Protein AF-A0A8H2WJD8-F1 (afdb_monomer_lite)

Sequence (199 aa):
MGFQRAKRQFFLLTVVLFVPGGCTSVAQPCDLNINQLLKHLIKSRCVAHLAAEATKQLNCRVKPTDVAVDTRPAALQNTSTNWVWHAWQWFSKNPKSIHKAWSLAKFGDWDFSYKCIASNKAYSIVQEEFNENPEFALSLCQQVPDDSAVEDNANNIDYDDDASLELTIIHDLVHKSQSNLPDNITHKDGSFISIFDDA

Organism: NCBI:txid456999

Foldseek 3Di:
DDDPDPPPPPPVPPPPPPQPVVCPPPADLCLAQVVVLLVVQLVVQVVVVLVVQQVVCVVVVNPNVRRDDPPPPVVCVVSSVVSNVRSVVLCVLCVVSVQVSQQPRDDVVATRHPCRCVDPVVVVVVVVCCVVCVVVVVVVVPPPDPPPDDDDDPPDDDDDSPPDDPVVVSVVSVVVSVVPDPPPQDDPPGDGDPPPPDD

Radius of gyration: 24.52 Å; chains: 1; bounding box: 47×51×81 Å

pLDDT: mean 72.55, std 22.12, range [34.41, 98.06]

Structure (mmCIF, N/CA/C/O backbone):
data_AF-A0A8H2WJD8-F1
#
_entry.id   AF-A0A8H2WJD8-F1
#
loop_
_atom_site.group_PDB
_atom_site.id
_atom_site.type_symbol
_atom_site.label_atom_id
_atom_site.label_alt_id
_atom_site.label_comp_id
_atom_site.label_asym_id
_atom_site.label_entity_id
_atom_site.label_seq_id
_atom_site.pdbx_PDB_ins_code
_atom_site.Cartn_x
_atom_site.Cartn_y
_atom_site.Cartn_z
_atom_site.occupancy
_atom_site.B_iso_or_equiv
_atom_site.auth_seq_id
_atom_site.auth_comp_id
_atom_site.auth_asym_id
_atom_site.auth_atom_id
_atom_site.pdbx_PDB_model_num
ATOM 1 N N . MET A 1 1 ? 16.653 28.892 -48.469 1.00 36.69 1 MET A N 1
ATOM 2 C CA . MET A 1 1 ? 16.534 27.445 -48.184 1.00 36.69 1 MET A CA 1
ATOM 3 C C . MET A 1 1 ? 16.410 27.271 -46.679 1.00 36.69 1 MET A C 1
ATOM 5 O O . MET A 1 1 ? 17.407 27.373 -45.982 1.00 36.69 1 MET A O 1
ATOM 9 N N . GLY A 1 2 ? 15.183 27.140 -46.169 1.00 34.41 2 GLY A N 1
ATOM 10 C CA . GLY A 1 2 ? 14.910 26.950 -44.743 1.00 34.41 2 GLY A CA 1
ATOM 11 C C . GLY A 1 2 ? 14.411 25.530 -44.512 1.00 34.41 2 GLY A C 1
ATOM 12 O O . GLY A 1 2 ? 13.309 25.197 -44.937 1.00 34.41 2 GLY A O 1
ATOM 13 N N . PHE A 1 3 ? 15.233 24.694 -43.881 1.00 36.59 3 PHE A N 1
ATOM 14 C CA . PHE A 1 3 ? 14.854 23.344 -43.474 1.00 36.59 3 PHE A CA 1
ATOM 15 C C . PHE A 1 3 ? 13.914 23.468 -42.265 1.00 36.59 3 PHE A C 1
ATOM 17 O O . PHE A 1 3 ? 14.349 23.725 -41.142 1.00 36.59 3 PHE A O 1
ATOM 24 N N . GLN A 1 4 ? 12.607 23.371 -42.510 1.00 38.25 4 GLN A N 1
ATOM 25 C CA . GLN A 1 4 ? 11.588 23.293 -41.465 1.00 38.25 4 GLN A CA 1
ATOM 26 C C . GLN A 1 4 ? 11.850 22.029 -40.640 1.00 38.25 4 GLN A C 1
ATOM 28 O O . GLN A 1 4 ? 11.697 20.904 -41.114 1.00 38.25 4 GLN A O 1
ATOM 33 N N . ARG A 1 5 ? 12.296 22.227 -39.398 1.00 40.19 5 ARG A N 1
ATOM 34 C CA . ARG A 1 5 ? 12.472 21.177 -38.396 1.00 40.19 5 ARG A CA 1
ATOM 35 C C . ARG A 1 5 ? 11.080 20.622 -38.090 1.00 40.19 5 ARG A C 1
ATOM 37 O O . ARG A 1 5 ? 10.307 21.258 -37.376 1.00 40.19 5 ARG A O 1
ATOM 44 N N . ALA A 1 6 ? 10.749 19.470 -38.672 1.00 42.38 6 ALA A N 1
ATOM 45 C CA . ALA A 1 6 ? 9.541 18.735 -38.331 1.00 42.38 6 ALA A CA 1
ATOM 46 C C . ALA A 1 6 ? 9.489 18.583 -36.806 1.00 42.38 6 ALA A C 1
ATOM 48 O O . ALA A 1 6 ? 10.450 18.118 -36.184 1.00 42.38 6 ALA A O 1
ATOM 49 N N . LYS A 1 7 ? 8.393 19.051 -36.204 1.00 37.25 7 LYS A N 1
ATOM 50 C CA . LYS A 1 7 ? 8.111 18.870 -34.783 1.00 37.25 7 LYS A CA 1
ATOM 51 C C . LYS A 1 7 ? 8.197 17.370 -34.511 1.00 37.25 7 LYS A C 1
ATOM 53 O O . LYS A 1 7 ? 7.335 16.622 -34.959 1.00 37.25 7 LYS A O 1
ATOM 58 N N . ARG A 1 8 ? 9.254 16.929 -33.817 1.00 41.09 8 ARG A N 1
ATOM 59 C CA . ARG A 1 8 ? 9.301 15.603 -33.197 1.00 41.09 8 ARG A CA 1
ATOM 60 C C . ARG A 1 8 ? 8.167 15.583 -32.186 1.00 41.09 8 ARG A C 1
ATOM 62 O O . ARG A 1 8 ? 8.305 16.073 -31.069 1.00 41.09 8 ARG A O 1
ATOM 69 N N . GLN A 1 9 ? 7.018 15.110 -32.637 1.00 40.91 9 GLN A N 1
ATOM 70 C CA . GLN A 1 9 ? 5.927 14.718 -31.780 1.00 40.91 9 GLN A CA 1
ATOM 71 C C . GLN A 1 9 ? 6.501 13.568 -30.960 1.00 40.91 9 GLN A C 1
ATOM 73 O O . GLN A 1 9 ? 6.757 12.490 -31.492 1.00 40.91 9 GLN A O 1
ATOM 78 N N . PHE A 1 10 ? 6.851 13.860 -29.707 1.00 38.31 10 PHE A N 1
ATOM 79 C CA . PHE A 1 10 ? 7.150 12.839 -28.719 1.00 38.31 10 PHE A CA 1
ATOM 80 C C . PHE A 1 10 ? 5.872 12.015 -28.591 1.00 38.31 10 PHE A C 1
ATOM 82 O O . PHE A 1 10 ? 4.979 12.354 -27.819 1.00 38.31 10 PHE A O 1
ATOM 89 N N . PHE A 1 11 ? 5.748 10.969 -29.406 1.00 39.94 11 PHE A N 1
ATOM 90 C CA . PHE A 1 11 ? 4.952 9.828 -29.013 1.00 39.94 11 PHE A CA 1
ATOM 91 C C . PHE A 1 11 ? 5.611 9.365 -27.728 1.00 39.94 11 PHE A C 1
ATOM 93 O O . PHE A 1 11 ? 6.752 8.905 -27.734 1.00 39.94 11 PHE A O 1
ATOM 100 N N . LEU A 1 12 ? 4.938 9.648 -26.614 1.00 38.16 12 LEU A N 1
ATOM 101 C CA . LEU A 1 12 ? 5.228 9.025 -25.344 1.00 38.16 12 LEU A CA 1
ATOM 102 C C . LEU A 1 12 ? 5.196 7.531 -25.664 1.00 38.16 12 LEU A C 1
ATOM 104 O O . LEU A 1 12 ? 4.125 6.983 -25.925 1.00 38.16 12 LEU A O 1
ATOM 108 N N . LEU A 1 13 ? 6.367 6.912 -25.799 1.00 42.94 13 LEU A N 1
ATOM 109 C CA . LEU A 1 13 ? 6.455 5.473 -25.909 1.00 42.94 13 LEU A CA 1
ATOM 110 C C . LEU A 1 13 ? 6.053 5.000 -24.517 1.00 42.94 13 LEU A C 1
ATOM 112 O O . LEU A 1 13 ? 6.875 4.933 -23.607 1.00 42.94 13 LEU A O 1
ATOM 116 N N . THR A 1 14 ? 4.750 4.819 -24.314 1.00 43.69 14 THR A N 1
ATOM 117 C CA . THR A 1 14 ? 4.237 4.031 -23.210 1.00 43.69 14 THR A CA 1
ATOM 118 C C . THR A 1 14 ? 4.902 2.684 -23.403 1.00 43.69 14 THR A C 1
ATOM 120 O O . THR A 1 14 ? 4.514 1.927 -24.290 1.00 43.69 14 THR A O 1
ATOM 123 N N . VAL A 1 15 ? 5.976 2.429 -22.658 1.00 50.22 15 VAL A N 1
ATOM 124 C CA . VAL A 1 15 ? 6.515 1.086 -22.516 1.00 50.22 15 VAL A CA 1
ATOM 125 C C . VAL A 1 15 ? 5.391 0.332 -21.829 1.00 50.22 15 VAL A C 1
ATOM 127 O O . VAL A 1 15 ? 5.200 0.436 -20.618 1.00 50.22 15 VAL A O 1
ATOM 130 N N . VAL A 1 16 ? 4.549 -0.304 -22.641 1.00 46.06 16 VAL A N 1
ATOM 131 C CA . VAL A 1 16 ? 3.580 -1.277 -22.174 1.00 46.06 16 VAL A CA 1
ATOM 132 C C . VAL A 1 16 ? 4.447 -2.389 -21.612 1.00 46.06 16 VAL A C 1
ATOM 134 O O . VAL A 1 16 ? 4.973 -3.218 -22.346 1.00 46.06 16 VAL A O 1
ATOM 137 N N . LEU A 1 17 ? 4.674 -2.345 -20.300 1.00 51.00 17 LEU A N 1
ATOM 138 C CA . LEU A 1 17 ? 5.040 -3.523 -19.537 1.00 51.00 17 LEU A CA 1
ATOM 139 C C . LEU A 1 17 ? 3.831 -4.443 -19.670 1.00 51.00 17 LEU A C 1
ATOM 141 O O . LEU A 1 17 ? 2.903 -4.376 -18.867 1.00 51.00 17 LEU A O 1
ATOM 145 N N . PHE A 1 18 ? 3.781 -5.206 -20.761 1.00 43.72 18 PHE A N 1
ATOM 146 C CA . PHE A 1 18 ? 2.852 -6.309 -20.859 1.00 43.72 18 PHE A CA 1
ATOM 147 C C . PHE A 1 18 ? 3.239 -7.250 -19.725 1.00 43.72 18 PHE A C 1
ATOM 149 O O . PHE A 1 18 ? 4.339 -7.799 -19.709 1.00 43.72 18 PHE A O 1
ATOM 156 N N . VAL A 1 19 ? 2.370 -7.333 -18.726 1.00 51.22 19 VAL A N 1
ATOM 157 C CA . VAL A 1 19 ? 2.476 -8.296 -17.640 1.00 51.22 19 VAL A CA 1
ATOM 158 C C . VAL A 1 19 ? 1.565 -9.444 -18.063 1.00 51.22 19 VAL A C 1
ATOM 160 O O . VAL A 1 19 ? 0.346 -9.271 -18.010 1.00 51.22 19 VAL A O 1
ATOM 163 N N . PRO A 1 20 ? 2.108 -10.576 -18.555 1.00 40.88 20 PRO A N 1
ATOM 164 C CA . PRO A 1 20 ? 1.280 -11.727 -18.884 1.00 40.88 20 PRO A CA 1
ATOM 165 C C . PRO A 1 20 ? 0.434 -12.124 -17.672 1.00 40.88 20 PRO A C 1
ATOM 167 O O . PRO A 1 20 ? 0.899 -12.031 -16.533 1.00 40.88 20 PRO A O 1
ATOM 170 N N . GLY A 1 21 ? -0.795 -12.591 -17.897 1.00 39.66 21 GLY A N 1
ATOM 171 C CA . GLY A 1 21 ? -1.593 -13.187 -16.826 1.00 39.66 21 GLY A CA 1
ATOM 172 C C . GLY A 1 21 ? -0.808 -14.327 -16.167 1.00 39.66 21 GLY A C 1
ATOM 173 O O . GLY A 1 21 ? -0.333 -15.224 -16.857 1.00 39.66 21 GLY A O 1
ATOM 174 N N . GLY A 1 22 ? -0.609 -14.262 -14.847 1.00 48.00 22 GLY A N 1
ATOM 175 C CA . GLY A 1 22 ? 0.210 -15.225 -14.096 1.00 48.00 22 GLY A CA 1
ATOM 176 C C . GLY A 1 22 ? 1.694 -14.860 -13.954 1.00 48.00 22 GLY A C 1
ATOM 177 O O . GLY A 1 22 ? 2.409 -15.518 -13.203 1.00 48.00 22 GLY A O 1
ATOM 178 N N . CYS A 1 23 ? 2.165 -13.786 -14.591 1.00 44.69 23 CYS A N 1
ATOM 179 C CA . CYS A 1 23 ? 3.444 -13.180 -14.247 1.00 44.69 23 CYS A CA 1
ATOM 180 C C . CYS A 1 23 ? 3.218 -12.158 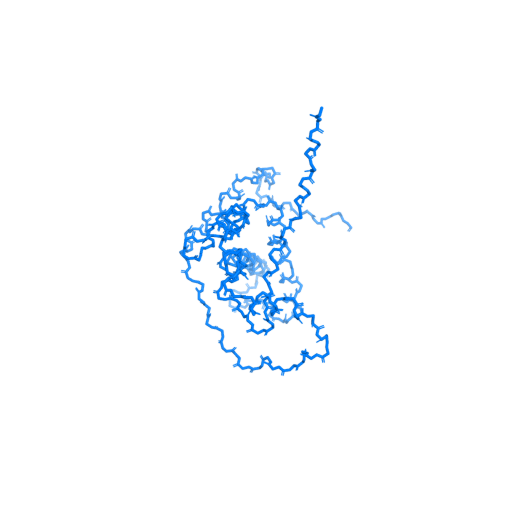-13.137 1.00 44.69 23 CYS A C 1
ATOM 182 O O . CYS A 1 23 ? 3.029 -10.973 -13.401 1.00 44.69 23 CYS A O 1
ATOM 184 N N . THR A 1 24 ? 3.290 -12.586 -11.879 1.00 53.72 24 THR A N 1
ATOM 185 C CA . THR A 1 24 ? 3.721 -11.681 -10.808 1.00 53.72 24 THR A CA 1
ATOM 186 C C . THR A 1 24 ? 5.115 -11.211 -11.222 1.00 53.72 24 THR A C 1
ATOM 188 O O . THR A 1 24 ? 6.094 -11.937 -11.059 1.00 53.72 24 THR A O 1
ATOM 191 N N . SER A 1 25 ? 5.202 -10.095 -11.953 1.00 52.41 25 SER A N 1
ATOM 192 C CA . SER A 1 25 ? 6.461 -9.661 -12.553 1.00 52.41 25 SER A CA 1
ATOM 193 C C . SER A 1 25 ? 7.483 -9.530 -11.432 1.00 52.41 25 SER A C 1
ATOM 195 O O . SER A 1 25 ? 7.174 -8.894 -10.428 1.00 52.41 25 SER A O 1
ATOM 197 N N . VAL A 1 26 ? 8.668 -10.114 -11.619 1.00 61.09 26 VAL A N 1
ATOM 198 C CA . VAL A 1 26 ? 9.771 -10.234 -10.642 1.00 61.09 26 VAL A CA 1
ATOM 199 C C . VAL A 1 26 ? 10.006 -8.969 -9.797 1.00 61.09 26 VAL A C 1
ATOM 201 O O . VAL A 1 26 ? 10.467 -9.059 -8.665 1.00 61.09 26 VAL A O 1
ATOM 204 N N . ALA A 1 27 ? 9.655 -7.788 -10.310 1.00 59.56 27 ALA A N 1
ATOM 205 C CA . ALA A 1 27 ? 9.515 -6.582 -9.510 1.00 59.56 27 ALA A CA 1
ATOM 206 C C . ALA A 1 27 ? 8.266 -5.779 -9.919 1.00 59.56 27 ALA A C 1
ATOM 208 O O . ALA A 1 27 ? 8.296 -5.016 -10.885 1.00 59.56 27 ALA A O 1
ATOM 209 N N . GLN A 1 28 ? 7.168 -5.908 -9.166 1.00 71.25 28 GLN A N 1
ATOM 210 C CA . GLN A 1 28 ? 6.034 -4.989 -9.268 1.00 71.25 28 GLN A CA 1
ATOM 211 C C . GLN A 1 28 ? 6.340 -3.731 -8.436 1.00 71.25 28 GLN A C 1
ATOM 213 O O . GLN A 1 28 ? 6.484 -3.818 -7.214 1.00 71.25 28 GLN A O 1
ATOM 218 N N . PRO A 1 29 ? 6.424 -2.533 -9.044 1.00 65.56 29 PRO A N 1
ATOM 219 C CA . PRO A 1 29 ? 6.745 -1.305 -8.309 1.00 65.56 29 PRO A CA 1
ATOM 220 C C . PRO A 1 29 ? 5.735 -0.987 -7.201 1.00 65.56 29 PRO A C 1
ATOM 222 O O . PRO A 1 29 ? 6.084 -0.351 -6.201 1.00 65.56 29 PRO A O 1
ATOM 225 N N . CYS A 1 30 ? 4.490 -1.441 -7.366 1.00 69.88 30 CYS A N 1
ATOM 226 C CA . CYS A 1 30 ? 3.484 -1.364 -6.318 1.00 69.88 30 CYS A CA 1
ATOM 227 C C . CYS A 1 30 ? 3.852 -2.239 -5.118 1.00 69.88 30 CYS A C 1
ATOM 229 O O . CYS A 1 30 ? 3.740 -1.748 -3.999 1.00 69.88 30 CYS A O 1
ATOM 231 N N . ASP A 1 31 ? 4.357 -3.454 -5.327 1.00 73.25 31 ASP A N 1
ATOM 232 C CA . ASP A 1 31 ? 4.607 -4.423 -4.255 1.00 73.25 31 ASP A CA 1
ATOM 233 C C . ASP A 1 31 ? 5.842 -4.118 -3.415 1.00 73.25 31 ASP A C 1
ATOM 235 O O . ASP A 1 31 ? 5.855 -4.431 -2.228 1.00 73.25 31 ASP A O 1
ATOM 239 N N . LEU A 1 32 ? 6.832 -3.419 -3.977 1.00 73.38 32 LEU A N 1
ATOM 240 C CA . LEU A 1 32 ? 8.066 -3.110 -3.255 1.00 73.38 32 LEU A CA 1
ATOM 241 C C . LEU A 1 32 ? 7.839 -2.110 -2.111 1.00 73.38 32 LEU A C 1
ATOM 243 O O . LEU A 1 32 ? 7.974 -2.457 -0.943 1.00 73.38 32 LEU A O 1
ATOM 247 N N . ASN A 1 33 ? 7.482 -0.860 -2.424 1.00 83.31 33 ASN A N 1
ATOM 248 C CA . ASN A 1 33 ? 7.487 0.214 -1.416 1.00 83.31 33 ASN A CA 1
ATOM 249 C C . ASN A 1 33 ? 6.127 0.879 -1.191 1.00 83.31 33 ASN A C 1
ATOM 251 O O . ASN A 1 33 ? 5.839 1.329 -0.081 1.00 83.31 33 ASN A O 1
ATOM 255 N N . ILE A 1 34 ? 5.272 0.963 -2.216 1.00 89.00 34 ILE A N 1
ATOM 256 C CA . ILE A 1 34 ? 3.945 1.576 -2.050 1.00 89.00 34 ILE A CA 1
ATOM 257 C C . ILE A 1 34 ? 3.032 0.662 -1.244 1.00 89.00 34 ILE A C 1
ATOM 259 O O . ILE A 1 34 ? 2.343 1.149 -0.348 1.00 89.00 34 ILE A O 1
ATOM 263 N N . ASN A 1 35 ? 3.049 -0.642 -1.519 1.00 88.50 35 ASN A N 1
ATOM 264 C CA . ASN A 1 35 ? 2.223 -1.611 -0.811 1.00 88.50 35 ASN A CA 1
ATOM 265 C C . ASN A 1 35 ? 2.597 -1.661 0.675 1.00 88.50 35 ASN A C 1
ATOM 267 O O . ASN A 1 35 ? 1.714 -1.656 1.523 1.00 88.50 35 ASN A O 1
ATOM 271 N N . GLN A 1 36 ? 3.885 -1.573 1.023 1.00 87.31 36 GLN A N 1
ATOM 272 C CA . GLN A 1 36 ? 4.311 -1.469 2.424 1.00 87.31 36 GLN A CA 1
ATOM 273 C C . GLN A 1 36 ? 3.729 -0.234 3.120 1.00 87.31 36 GLN A C 1
ATOM 275 O O . GLN A 1 36 ? 3.188 -0.334 4.223 1.00 87.31 36 GLN A O 1
ATOM 280 N N . LEU A 1 37 ? 3.792 0.929 2.468 1.00 91.00 37 LEU A N 1
ATOM 281 C CA . LEU A 1 37 ? 3.236 2.164 3.015 1.00 91.00 37 LEU A CA 1
ATOM 282 C C . LEU A 1 37 ? 1.706 2.093 3.137 1.00 91.00 37 LEU A C 1
ATOM 284 O O . LEU A 1 37 ? 1.152 2.499 4.157 1.00 91.00 37 LEU A O 1
ATOM 288 N N . LEU A 1 38 ? 1.027 1.521 2.142 1.00 93.00 38 LEU A N 1
ATOM 289 C CA . LEU A 1 38 ? -0.414 1.270 2.162 1.00 93.00 38 LEU A CA 1
ATOM 290 C C . LEU A 1 38 ? -0.803 0.324 3.309 1.00 93.00 38 LEU A C 1
ATOM 292 O O . LEU A 1 38 ? -1.638 0.690 4.138 1.00 93.00 38 LEU A O 1
ATOM 296 N N . LYS A 1 39 ? -0.162 -0.852 3.400 1.00 92.38 39 LYS A N 1
ATOM 297 C CA . LYS A 1 39 ? -0.336 -1.835 4.483 1.00 92.38 39 LYS A CA 1
ATOM 298 C C . LYS A 1 39 ? -0.127 -1.168 5.844 1.00 92.38 39 LYS A C 1
ATOM 300 O O . LYS A 1 39 ? -0.936 -1.357 6.751 1.00 92.38 39 LYS A O 1
ATOM 305 N N . HIS A 1 40 ? 0.913 -0.343 5.985 1.00 94.06 40 HIS A N 1
ATOM 306 C CA . HIS A 1 40 ? 1.196 0.381 7.222 1.00 94.06 40 HIS A CA 1
ATOM 307 C C . HIS A 1 40 ? 0.086 1.377 7.588 1.00 94.06 40 HIS A C 1
ATOM 309 O O . HIS A 1 40 ? -0.373 1.382 8.729 1.00 94.06 40 HIS A O 1
ATOM 315 N N . LEU A 1 41 ? -0.379 2.193 6.636 1.00 95.38 41 LEU A N 1
ATOM 316 C CA . LEU A 1 41 ? -1.461 3.158 6.863 1.00 95.38 41 LEU A CA 1
ATOM 317 C C . LEU A 1 41 ? -2.768 2.460 7.258 1.00 95.38 41 LEU A C 1
ATOM 319 O O . LEU A 1 41 ? -3.411 2.864 8.229 1.00 95.38 41 LEU A O 1
ATOM 323 N N . ILE A 1 42 ? -3.126 1.382 6.554 1.00 96.44 42 ILE A N 1
ATOM 324 C CA . ILE A 1 42 ? -4.305 0.567 6.871 1.00 96.44 42 ILE A CA 1
ATOM 325 C C . ILE A 1 42 ? -4.166 -0.042 8.268 1.00 96.44 42 ILE A C 1
ATOM 327 O O . ILE A 1 42 ? -5.083 0.078 9.079 1.00 96.44 42 ILE A O 1
ATOM 331 N N . LYS A 1 43 ? -3.011 -0.640 8.590 1.00 96.25 43 LYS A N 1
ATOM 332 C CA . LYS A 1 43 ? -2.746 -1.242 9.905 1.00 96.25 43 LYS A CA 1
ATOM 333 C C . LYS A 1 43 ? -2.821 -0.209 11.026 1.00 96.25 43 LYS A C 1
ATOM 335 O O . LYS A 1 43 ? -3.459 -0.467 12.039 1.00 96.25 43 LYS A O 1
ATOM 340 N N . SER A 1 44 ? -2.218 0.963 10.837 1.00 96.44 44 SER A N 1
ATOM 341 C CA . SER A 1 44 ? -2.273 2.066 11.800 1.00 96.44 44 SER A CA 1
ATOM 342 C C . SER A 1 44 ? -3.716 2.505 12.057 1.00 96.44 44 SER A C 1
ATOM 344 O O . SER A 1 44 ? -4.146 2.620 13.208 1.00 96.44 44 SER A O 1
ATOM 346 N N . ARG A 1 45 ? -4.516 2.654 10.991 1.00 96.44 45 ARG A N 1
ATOM 347 C CA . ARG A 1 45 ? -5.926 3.031 11.119 1.00 96.44 45 ARG A CA 1
ATOM 348 C C . ARG A 1 45 ? -6.773 1.937 11.771 1.00 96.44 45 ARG A C 1
ATOM 350 O O . ARG A 1 45 ? -7.629 2.260 12.591 1.00 96.44 45 ARG A O 1
ATOM 357 N N . CYS A 1 46 ? -6.501 0.675 11.454 1.00 96.38 46 CYS A N 1
ATOM 358 C CA . CYS A 1 46 ? -7.108 -0.482 12.101 1.00 96.38 46 CYS A CA 1
ATOM 359 C C . CYS A 1 46 ? -6.826 -0.485 13.607 1.00 96.38 46 CYS A C 1
ATOM 361 O O . CYS A 1 46 ? -7.764 -0.468 14.397 1.00 96.38 46 CYS A O 1
ATOM 363 N N . VAL A 1 47 ? -5.557 -0.390 14.020 1.00 97.06 47 VAL A N 1
ATOM 364 C CA . VAL A 1 47 ? -5.172 -0.349 15.443 1.00 97.06 47 VAL A CA 1
ATOM 365 C C . VAL A 1 47 ? -5.851 0.812 16.170 1.00 97.06 47 VAL A C 1
ATOM 367 O O . VAL A 1 47 ? -6.406 0.611 17.248 1.00 97.06 47 VAL A O 1
ATOM 370 N N . ALA A 1 48 ? -5.868 2.006 15.572 1.00 96.12 48 ALA A N 1
ATOM 371 C CA . ALA A 1 48 ? -6.545 3.163 16.153 1.00 96.12 48 ALA A CA 1
ATOM 372 C C . ALA A 1 48 ? -8.058 2.934 16.320 1.00 96.12 48 ALA A C 1
ATOM 374 O O . ALA A 1 48 ? -8.626 3.301 17.347 1.00 96.12 48 ALA A O 1
ATOM 375 N N . HIS A 1 49 ? -8.709 2.307 15.336 1.00 96.38 49 HIS A N 1
ATOM 376 C CA . HIS A 1 49 ? -10.125 1.955 15.418 1.00 96.38 49 HIS A CA 1
ATOM 377 C C . HIS A 1 49 ? -10.398 0.928 16.527 1.00 96.38 49 HIS A C 1
ATOM 379 O O . HIS A 1 49 ? -11.291 1.140 17.344 1.00 96.38 49 HIS A O 1
ATOM 385 N N . LEU A 1 50 ? -9.599 -0.141 16.603 1.00 96.31 50 LEU A N 1
ATOM 386 C CA . LEU A 1 50 ? -9.725 -1.173 17.637 1.00 96.31 50 LEU A CA 1
ATOM 387 C C . LEU A 1 50 ? -9.521 -0.596 19.043 1.00 96.31 50 LEU A C 1
ATOM 389 O O . LEU A 1 50 ? -10.285 -0.903 19.956 1.00 96.31 50 LEU A O 1
ATOM 393 N N . ALA A 1 51 ? -8.526 0.279 19.212 1.00 97.12 51 ALA A N 1
ATOM 394 C CA . ALA A 1 51 ? -8.274 0.962 20.476 1.00 97.12 51 ALA A CA 1
ATOM 395 C C . ALA A 1 51 ? -9.443 1.875 20.878 1.00 97.12 51 ALA A C 1
ATOM 397 O O . ALA A 1 51 ? -9.832 1.898 22.047 1.00 97.12 51 ALA A O 1
ATOM 398 N N . ALA A 1 52 ? -10.027 2.601 19.919 1.00 96.94 52 ALA A N 1
ATOM 399 C CA . ALA A 1 52 ? -11.190 3.449 20.163 1.00 96.94 52 ALA A CA 1
ATOM 400 C C . ALA A 1 52 ? -12.420 2.629 20.584 1.00 96.94 52 ALA A C 1
ATOM 402 O O . ALA A 1 52 ? -13.091 2.994 21.549 1.00 96.94 52 ALA A O 1
ATOM 403 N N . GLU A 1 53 ? -12.682 1.501 19.919 1.00 97.12 53 GLU A N 1
ATOM 404 C CA . GLU A 1 53 ? -13.804 0.616 20.249 1.00 97.12 53 GLU A CA 1
ATOM 405 C C . GLU A 1 53 ? -13.629 -0.029 21.632 1.00 97.12 53 GLU A C 1
ATOM 407 O O . GLU A 1 53 ? -14.540 0.016 22.460 1.00 97.12 53 GLU A O 1
ATOM 412 N N . ALA A 1 54 ? -12.429 -0.527 21.944 1.00 97.25 54 ALA A N 1
ATOM 413 C CA . ALA A 1 54 ? -12.116 -1.051 23.273 1.00 97.25 54 ALA A CA 1
ATOM 414 C C . ALA A 1 54 ? -12.287 0.022 24.364 1.00 97.25 54 ALA A C 1
ATOM 416 O O . ALA A 1 54 ? -12.908 -0.224 25.399 1.00 97.25 54 ALA A O 1
ATOM 417 N N . THR A 1 55 ? -11.798 1.240 24.114 1.00 98.06 55 THR A N 1
ATOM 418 C CA . THR A 1 55 ? -11.937 2.373 25.044 1.00 98.06 55 THR A CA 1
ATOM 419 C C . THR A 1 55 ? -13.404 2.741 25.262 1.00 98.06 55 THR A C 1
ATOM 421 O O . THR A 1 55 ? -13.825 2.975 26.395 1.00 98.06 55 THR A O 1
ATOM 424 N N . LYS A 1 56 ? -14.213 2.744 24.196 1.00 97.81 56 LYS A N 1
ATOM 425 C CA . LYS A 1 56 ? -15.657 2.988 24.269 1.00 97.81 56 LYS A CA 1
ATOM 426 C C . LYS A 1 56 ? -16.354 1.960 25.163 1.00 97.81 56 LYS A C 1
ATOM 428 O O . LYS A 1 56 ? -17.133 2.350 26.028 1.00 97.81 56 LYS A O 1
ATOM 433 N N . GLN A 1 57 ? -16.036 0.674 25.015 1.00 98.06 57 GLN A N 1
ATOM 434 C CA . GLN A 1 57 ? -16.606 -0.386 25.855 1.00 98.06 57 GLN A CA 1
ATOM 435 C C . GLN A 1 57 ? -16.199 -0.240 27.328 1.00 98.06 57 GLN A C 1
ATOM 437 O O . GLN A 1 57 ? -17.053 -0.312 28.215 1.00 98.06 57 GLN A O 1
ATOM 442 N N . LEU A 1 58 ? -14.924 0.0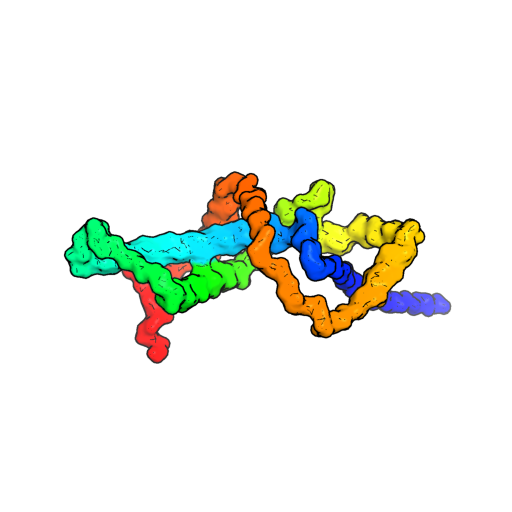51 27.600 1.00 98.00 58 LEU A N 1
ATOM 443 C CA . LEU A 1 58 ? -14.435 0.294 28.962 1.00 98.00 58 LEU A CA 1
ATOM 444 C C . LEU A 1 58 ? -15.135 1.495 29.620 1.00 98.00 58 LEU A C 1
ATOM 446 O O . LEU A 1 58 ? -15.548 1.413 30.778 1.00 98.00 58 LEU A O 1
ATOM 450 N N . ASN A 1 59 ? -15.353 2.580 28.873 1.00 97.88 59 ASN A N 1
ATOM 451 C CA . ASN A 1 59 ? -16.092 3.752 29.354 1.00 97.88 59 ASN A CA 1
ATOM 452 C C . ASN A 1 59 ? -17.565 3.431 29.665 1.00 97.88 59 ASN A C 1
ATOM 454 O O . ASN A 1 59 ? -18.155 4.025 30.568 1.00 97.88 59 ASN A O 1
ATOM 458 N N . CYS A 1 60 ? -18.143 2.440 28.985 1.00 97.75 60 CYS A N 1
ATOM 459 C CA . CYS A 1 60 ? -19.467 1.891 29.278 1.00 97.75 60 CYS A CA 1
ATOM 460 C C . CYS A 1 60 ? -19.478 0.876 30.439 1.00 97.75 60 CYS A C 1
ATOM 462 O O . CYS A 1 60 ? -20.478 0.188 30.636 1.00 97.75 60 CYS A O 1
ATOM 464 N N . ARG A 1 61 ? -18.400 0.799 31.237 1.00 97.56 61 ARG A N 1
ATOM 465 C CA . ARG A 1 61 ? -18.235 -0.116 32.384 1.00 97.56 61 ARG A CA 1
ATOM 466 C C . ARG A 1 61 ? -18.262 -1.604 32.015 1.00 97.56 61 ARG A C 1
ATOM 468 O O . ARG A 1 61 ? -18.532 -2.440 32.879 1.00 97.56 61 ARG A O 1
ATOM 475 N N . VAL A 1 62 ? -17.958 -1.948 30.763 1.00 97.38 62 VAL A N 1
ATOM 476 C CA . VAL A 1 62 ? -17.673 -3.339 30.382 1.00 97.38 62 VAL A CA 1
ATOM 477 C C . VAL A 1 62 ? -16.405 -3.778 31.115 1.00 97.38 62 VAL A C 1
ATOM 479 O O . VAL A 1 62 ? -15.437 -3.017 31.205 1.00 97.38 62 VAL A O 1
ATOM 482 N N . LYS A 1 63 ? -16.401 -4.985 31.694 1.00 97.75 63 LYS A N 1
ATOM 483 C CA . LYS A 1 63 ? -15.205 -5.497 32.374 1.00 97.75 63 LYS A CA 1
ATOM 484 C C . LYS A 1 63 ? -14.086 -5.686 31.347 1.00 97.75 63 LYS A C 1
ATOM 486 O O . LYS A 1 63 ? -14.375 -6.137 30.244 1.00 97.75 63 LYS A O 1
ATOM 491 N N . PRO A 1 64 ? -12.811 -5.451 31.701 1.00 97.12 64 PRO A N 1
ATOM 492 C CA . PRO A 1 64 ? -11.698 -5.661 30.773 1.00 97.12 64 PRO A CA 1
ATOM 493 C C . PRO A 1 64 ? -11.643 -7.064 30.147 1.00 97.12 64 PRO A C 1
ATOM 495 O O . PRO A 1 64 ? -11.211 -7.199 29.010 1.00 97.12 64 PRO A O 1
ATOM 498 N N . THR A 1 65 ? -12.108 -8.098 30.859 1.00 97.69 65 THR A N 1
ATOM 499 C CA . THR A 1 65 ? -12.190 -9.485 30.362 1.00 97.69 65 THR A CA 1
ATOM 500 C C . THR A 1 65 ? -13.279 -9.710 29.319 1.00 97.69 65 THR A C 1
ATOM 502 O O . THR A 1 65 ? -13.229 -10.701 28.599 1.00 97.69 65 THR A O 1
ATOM 505 N N . ASP A 1 66 ? -14.253 -8.804 29.256 1.00 97.81 66 ASP A N 1
ATOM 506 C CA . ASP A 1 66 ? -15.459 -8.928 28.440 1.00 97.81 66 ASP A CA 1
ATOM 507 C C . ASP A 1 66 ? -15.415 -7.974 27.230 1.00 97.81 66 ASP A C 1
ATOM 509 O O . ASP A 1 66 ? -16.361 -7.928 26.447 1.00 97.81 66 ASP A O 1
ATOM 513 N N . VAL A 1 67 ? -14.330 -7.200 27.069 1.00 97.56 67 VAL A N 1
ATOM 514 C CA . VAL A 1 67 ? -14.122 -6.334 25.902 1.00 97.56 67 VAL A CA 1
ATOM 515 C C . VAL A 1 67 ? -13.940 -7.210 24.668 1.00 97.56 67 VAL A C 1
ATOM 517 O O . VAL A 1 67 ? -12.989 -7.988 24.577 1.00 97.56 67 VAL A O 1
ATOM 520 N N . ALA A 1 68 ? -14.841 -7.061 23.703 1.00 97.12 68 ALA A N 1
ATOM 521 C CA . ALA A 1 68 ? -14.850 -7.853 22.483 1.00 97.12 68 ALA A CA 1
ATOM 522 C C . ALA A 1 68 ? -15.067 -6.950 21.270 1.00 97.12 68 ALA A C 1
ATOM 524 O O . ALA A 1 68 ? -15.991 -6.139 21.229 1.00 97.12 68 ALA A O 1
ATOM 525 N N . VAL A 1 69 ? -14.214 -7.099 20.260 1.00 95.19 69 VAL A N 1
ATOM 526 C CA . VAL A 1 69 ? -14.366 -6.403 18.979 1.00 95.19 69 VAL A CA 1
ATOM 527 C C . VAL A 1 69 ? -15.281 -7.225 18.078 1.00 95.19 69 VAL A C 1
ATOM 529 O O . VAL A 1 69 ? -15.143 -8.445 17.999 1.00 95.19 69 VAL A O 1
ATOM 532 N N . ASP A 1 70 ? -16.193 -6.561 17.369 1.00 94.81 70 ASP A N 1
ATOM 533 C CA . ASP A 1 70 ? -17.037 -7.215 16.373 1.00 94.81 70 ASP A CA 1
ATOM 534 C C . ASP A 1 70 ? -16.210 -7.660 15.156 1.00 94.81 70 ASP A C 1
ATOM 536 O O . ASP A 1 70 ? -15.778 -6.849 14.337 1.00 94.81 70 ASP A O 1
ATOM 540 N N . THR A 1 71 ? -15.984 -8.968 15.046 1.00 94.88 71 THR A N 1
ATOM 541 C CA . THR A 1 71 ? -15.225 -9.592 13.954 1.00 94.88 71 THR A CA 1
ATOM 542 C C . THR A 1 71 ? -16.114 -10.118 12.831 1.00 94.88 71 THR A C 1
ATOM 544 O O . THR A 1 71 ? -15.619 -10.761 11.903 1.00 94.88 71 THR A O 1
ATOM 547 N N . ARG A 1 72 ? -17.431 -9.867 12.876 1.00 96.12 72 ARG A N 1
ATOM 548 C CA . ARG A 1 72 ? -18.336 -10.313 11.811 1.00 96.12 72 ARG A CA 1
ATOM 549 C C . ARG A 1 72 ? -17.940 -9.640 10.490 1.00 96.12 72 ARG A C 1
ATOM 551 O O . ARG A 1 72 ? -17.739 -8.423 10.476 1.00 96.12 72 ARG A O 1
ATOM 558 N N . PRO A 1 73 ? -17.907 -10.373 9.360 1.00 93.25 73 PRO A N 1
ATOM 559 C CA . PRO A 1 73 ? -17.498 -9.816 8.070 1.00 93.25 73 PRO A CA 1
ATOM 560 C C . PRO A 1 73 ? -18.241 -8.533 7.680 1.00 93.25 73 PRO A C 1
ATOM 562 O O . PRO A 1 73 ? -17.612 -7.585 7.228 1.00 93.25 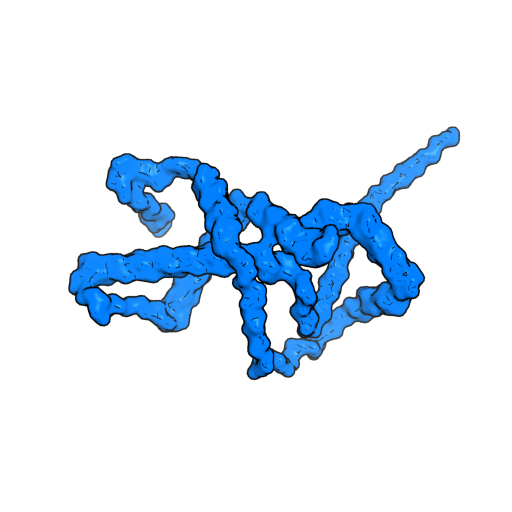73 PRO A O 1
ATOM 565 N N . ALA A 1 74 ? -19.552 -8.455 7.933 1.00 93.62 74 ALA A N 1
ATOM 566 C CA . ALA A 1 74 ? -20.351 -7.264 7.637 1.00 93.62 74 ALA A CA 1
ATOM 567 C C . ALA A 1 74 ? -19.900 -6.016 8.425 1.00 93.62 74 ALA A C 1
ATOM 569 O O . ALA A 1 74 ? -19.878 -4.913 7.881 1.00 93.62 74 ALA A O 1
ATOM 570 N N . ALA A 1 75 ? -19.505 -6.181 9.693 1.00 91.12 75 ALA A N 1
ATOM 571 C CA . ALA A 1 75 ? -18.980 -5.086 10.507 1.00 91.12 75 ALA A CA 1
ATOM 572 C C . ALA A 1 75 ? -17.583 -4.671 10.025 1.00 91.12 75 ALA A C 1
ATOM 574 O O . ALA A 1 75 ? -17.310 -3.486 9.825 1.00 91.12 75 ALA A O 1
ATOM 575 N N . LEU A 1 76 ? -16.717 -5.653 9.757 1.00 93.75 76 LEU A N 1
ATOM 576 C CA . LEU A 1 76 ? -15.363 -5.409 9.266 1.00 93.75 76 LEU A CA 1
ATOM 577 C C . LEU A 1 76 ? -15.336 -4.803 7.861 1.00 93.75 76 LEU A C 1
ATOM 579 O O . LEU A 1 76 ? -14.441 -4.018 7.572 1.00 93.75 76 LEU A O 1
ATOM 583 N N . GLN A 1 77 ? -16.290 -5.112 6.985 1.00 93.94 77 GLN A N 1
ATOM 584 C CA . GLN A 1 77 ? -16.326 -4.590 5.617 1.00 93.94 77 GLN A CA 1
ATOM 585 C C . GLN A 1 77 ? -16.513 -3.067 5.589 1.00 93.94 77 GLN A C 1
ATOM 587 O O . GLN A 1 77 ? -15.760 -2.355 4.919 1.00 93.94 77 GLN A O 1
ATOM 592 N N . ASN A 1 78 ? -17.462 -2.550 6.372 1.00 91.81 78 ASN A N 1
ATOM 593 C CA . ASN A 1 78 ? -17.691 -1.108 6.478 1.00 91.81 78 ASN A CA 1
ATOM 594 C C . ASN A 1 78 ? -16.468 -0.396 7.071 1.00 91.81 78 ASN A C 1
ATOM 596 O O . ASN A 1 78 ? -16.002 0.621 6.550 1.00 91.81 78 ASN A O 1
ATOM 600 N N . THR A 1 79 ? -15.901 -0.968 8.132 1.00 94.88 79 THR A N 1
ATOM 601 C CA . THR A 1 79 ? -14.758 -0.383 8.832 1.00 94.88 79 THR A CA 1
ATOM 602 C C . THR A 1 79 ? -13.468 -0.452 8.005 1.00 94.88 79 THR A C 1
ATOM 604 O O . THR A 1 79 ? -12.729 0.528 7.920 1.00 94.88 79 THR A O 1
ATOM 607 N N . SER A 1 80 ? -13.196 -1.571 7.337 1.00 95.75 80 SER A N 1
ATOM 608 C CA . SER A 1 80 ? -12.002 -1.743 6.499 1.00 95.75 80 SER A CA 1
ATOM 609 C C . SER A 1 80 ? -12.014 -0.837 5.274 1.00 95.75 80 SER A C 1
ATOM 611 O O . SER A 1 80 ? -10.981 -0.255 4.940 1.00 95.75 80 SER A O 1
ATOM 613 N N . THR A 1 81 ? -13.185 -0.613 4.669 1.00 96.19 81 THR A N 1
ATOM 614 C CA . THR A 1 81 ? -13.342 0.363 3.581 1.00 96.19 81 THR A CA 1
ATOM 615 C C . THR A 1 81 ? -12.946 1.764 4.049 1.00 96.19 81 THR A C 1
ATOM 617 O O . THR A 1 81 ? -12.244 2.482 3.336 1.00 96.19 81 THR A O 1
ATOM 620 N N . ASN A 1 82 ? -13.305 2.137 5.283 1.00 95.75 82 ASN A N 1
ATOM 621 C CA . ASN A 1 82 ? -12.870 3.397 5.886 1.00 95.75 82 ASN A CA 1
ATOM 622 C C . ASN A 1 82 ? -11.337 3.461 6.048 1.00 95.75 82 ASN A C 1
ATOM 624 O O . ASN A 1 82 ? -10.737 4.502 5.777 1.00 95.75 82 ASN A O 1
ATOM 628 N N . TRP A 1 83 ? -10.674 2.361 6.423 1.00 97.12 83 TRP A N 1
ATOM 629 C CA . TRP A 1 83 ? -9.208 2.316 6.534 1.00 97.12 83 TRP A CA 1
ATOM 630 C C . TRP A 1 83 ? -8.511 2.524 5.188 1.00 97.12 83 TRP A C 1
ATOM 632 O O . TRP A 1 83 ? -7.579 3.327 5.097 1.00 97.12 83 TRP A O 1
ATOM 642 N N . VAL A 1 84 ? -8.987 1.845 4.142 1.00 96.88 84 VAL A N 1
ATOM 643 C CA . VAL A 1 84 ? -8.469 1.991 2.773 1.00 96.88 84 VAL A CA 1
ATOM 644 C C . VAL A 1 84 ? -8.706 3.411 2.262 1.00 96.88 84 VAL A C 1
ATOM 646 O O . VAL A 1 84 ? -7.793 4.034 1.722 1.00 96.88 84 VAL A O 1
ATOM 649 N N . TRP A 1 85 ? -9.899 3.961 2.499 1.00 97.38 85 TRP A N 1
ATOM 650 C CA . TRP A 1 85 ? -10.233 5.338 2.146 1.00 97.38 85 TRP A CA 1
ATOM 651 C C . TRP A 1 85 ? -9.288 6.349 2.803 1.00 97.38 85 TRP A C 1
ATOM 653 O O . TRP A 1 85 ? -8.774 7.246 2.136 1.00 97.38 85 TRP A O 1
ATOM 663 N N . HIS A 1 86 ? -8.984 6.178 4.092 1.00 96.38 86 HIS A N 1
ATOM 664 C CA . HIS A 1 86 ? -8.013 7.026 4.784 1.00 96.38 86 HIS A CA 1
ATOM 665 C C . HIS A 1 86 ? -6.608 6.925 4.190 1.00 96.38 86 HIS A C 1
ATOM 667 O O . HIS A 1 86 ? -5.936 7.948 4.039 1.00 96.38 86 HIS A O 1
ATOM 673 N N . ALA A 1 87 ? -6.161 5.718 3.838 1.00 96.19 87 ALA A N 1
ATOM 674 C CA . ALA A 1 87 ? -4.872 5.541 3.183 1.00 96.19 87 ALA A CA 1
ATOM 675 C C . ALA A 1 87 ? -4.843 6.245 1.815 1.00 96.19 87 ALA A C 1
ATOM 677 O O . ALA A 1 87 ? -3.891 6.968 1.519 1.00 96.19 87 ALA A O 1
ATOM 678 N N . TRP A 1 88 ? -5.914 6.125 1.022 1.00 96.19 88 TRP A N 1
ATOM 679 C CA . TRP A 1 88 ? -6.058 6.841 -0.247 1.00 96.19 88 TRP A CA 1
ATOM 680 C C . TRP A 1 88 ? -6.003 8.361 -0.059 1.00 96.19 88 TRP A C 1
ATOM 682 O O . TRP A 1 88 ? -5.191 9.024 -0.700 1.00 96.19 88 TRP A O 1
ATOM 692 N N . GLN A 1 89 ? -6.778 8.915 0.879 1.00 97.38 89 GLN A N 1
ATOM 693 C CA . GLN A 1 89 ? -6.753 10.351 1.179 1.00 97.38 89 GLN A CA 1
ATOM 694 C C . GLN A 1 89 ? -5.354 10.830 1.582 1.00 97.38 89 GLN A C 1
ATOM 696 O O . GLN A 1 89 ? -4.937 11.930 1.209 1.00 97.38 89 GLN A O 1
ATOM 701 N N . TRP A 1 90 ? -4.625 10.019 2.353 1.00 96.69 90 TRP A N 1
ATOM 702 C CA . TRP A 1 90 ? -3.248 10.324 2.720 1.00 96.69 90 TRP A CA 1
ATOM 703 C C . TRP A 1 90 ? -2.351 10.380 1.481 1.00 96.69 90 TRP A C 1
ATOM 705 O O . TRP A 1 90 ? -1.607 11.349 1.327 1.00 96.69 90 TRP A O 1
ATOM 715 N N . PHE A 1 91 ? -2.460 9.410 0.569 1.00 94.75 91 PHE A N 1
ATOM 716 C CA . PHE A 1 91 ? -1.709 9.399 -0.689 1.00 94.75 91 PHE A CA 1
ATOM 717 C C . PHE A 1 91 ? -2.036 10.600 -1.578 1.00 94.75 91 PHE A C 1
ATOM 719 O O . PHE A 1 91 ? -1.115 11.251 -2.072 1.00 94.75 91 PHE A O 1
ATOM 726 N N . SER A 1 92 ? -3.316 10.956 -1.716 1.00 94.94 92 SER A N 1
ATOM 727 C CA . SER A 1 92 ? -3.750 12.133 -2.479 1.00 94.94 92 SER A CA 1
ATOM 728 C C . SER A 1 92 ? -3.137 13.430 -1.945 1.00 94.94 92 SER A C 1
ATOM 730 O O . SER A 1 92 ? -2.795 14.319 -2.721 1.00 94.94 92 SER A O 1
ATOM 732 N N . LYS A 1 93 ? -2.958 13.535 -0.622 1.00 96.62 93 LYS A N 1
ATOM 733 C CA . LYS A 1 93 ? -2.318 14.690 0.030 1.00 96.62 93 LYS A CA 1
ATOM 734 C C . LYS A 1 93 ? -0.787 14.627 0.004 1.00 96.62 93 LYS A C 1
ATOM 736 O O . LYS A 1 93 ? -0.137 15.660 0.138 1.00 96.62 93 LYS A O 1
ATOM 741 N N . ASN A 1 94 ? -0.203 13.443 -0.177 1.00 94.81 94 ASN A N 1
ATOM 742 C CA . ASN A 1 94 ? 1.239 13.203 -0.099 1.00 94.81 94 ASN A CA 1
ATOM 743 C C . ASN A 1 94 ? 1.805 12.559 -1.383 1.00 94.81 94 ASN A C 1
ATOM 745 O O . ASN A 1 94 ? 2.478 11.526 -1.306 1.00 94.81 94 ASN A O 1
ATOM 749 N N . PRO A 1 95 ? 1.640 13.174 -2.573 1.00 93.69 95 PRO A N 1
ATOM 750 C CA . PRO A 1 95 ? 2.140 12.595 -3.825 1.00 93.69 95 PRO A CA 1
ATOM 751 C C . PRO A 1 95 ? 3.669 12.427 -3.833 1.00 93.69 95 PRO A C 1
ATOM 753 O O . PRO A 1 95 ? 4.206 11.512 -4.455 1.00 93.69 95 PRO A O 1
ATOM 756 N N . LYS A 1 96 ? 4.397 13.258 -3.075 1.00 93.25 96 LYS A N 1
ATOM 757 C CA . LYS A 1 96 ? 5.857 13.140 -2.913 1.00 93.25 96 LYS A CA 1
ATOM 758 C C . LYS A 1 96 ? 6.275 11.791 -2.320 1.00 93.25 96 LYS A C 1
ATOM 760 O O . LYS A 1 96 ? 7.326 11.273 -2.692 1.00 93.25 96 LYS A O 1
ATOM 765 N N . SER A 1 97 ? 5.463 11.217 -1.435 1.00 90.62 97 SER A N 1
ATOM 766 C CA . SER A 1 97 ? 5.742 9.919 -0.815 1.00 90.62 97 SER A CA 1
ATOM 767 C C . SER A 1 97 ? 5.633 8.778 -1.826 1.00 90.62 97 SER A C 1
ATOM 769 O O . SER A 1 97 ? 6.448 7.862 -1.781 1.00 90.62 97 SER A O 1
ATOM 771 N N . ILE A 1 98 ? 4.715 8.883 -2.794 1.00 89.25 98 ILE A N 1
ATOM 772 C CA . ILE A 1 98 ? 4.581 7.942 -3.921 1.00 89.25 98 ILE A CA 1
ATOM 773 C C . ILE A 1 98 ? 5.832 7.999 -4.801 1.00 89.25 98 ILE A C 1
ATOM 775 O O . ILE A 1 98 ? 6.474 6.980 -5.038 1.00 89.25 98 ILE A O 1
ATOM 779 N N . HIS A 1 99 ? 6.238 9.201 -5.224 1.00 89.06 99 HIS A N 1
ATOM 780 C CA . HIS A 1 99 ? 7.443 9.371 -6.041 1.00 89.06 99 HIS A CA 1
ATOM 781 C C . HIS A 1 99 ? 8.703 8.871 -5.333 1.00 89.06 99 HIS A C 1
ATOM 783 O O . HIS A 1 99 ? 9.560 8.242 -5.954 1.00 89.06 99 HIS A O 1
ATOM 789 N N . LYS A 1 100 ? 8.809 9.121 -4.023 1.00 89.38 100 LYS A N 1
ATOM 790 C CA . LYS A 1 100 ? 9.919 8.619 -3.219 1.00 89.38 100 LYS A CA 1
ATOM 791 C C . LYS A 1 100 ? 9.896 7.094 -3.129 1.00 89.38 100 LYS A C 1
ATOM 793 O O . LYS A 1 100 ? 10.934 6.480 -3.355 1.00 89.38 100 LYS A O 1
ATOM 798 N N . ALA A 1 101 ? 8.739 6.487 -2.865 1.00 87.81 101 ALA A N 1
ATOM 799 C CA . ALA A 1 101 ? 8.586 5.034 -2.844 1.00 87.81 101 ALA A CA 1
ATOM 800 C C . ALA A 1 101 ? 9.019 4.394 -4.176 1.00 87.81 101 ALA A C 1
ATOM 802 O O . ALA A 1 101 ? 9.764 3.417 -4.164 1.00 87.81 101 ALA A O 1
ATOM 803 N N . TRP A 1 102 ? 8.652 4.997 -5.311 1.00 86.62 102 TRP A N 1
ATOM 804 C CA . TRP A 1 102 ? 9.109 4.564 -6.638 1.00 86.62 102 TRP A CA 1
ATOM 805 C C . TRP A 1 102 ? 10.618 4.718 -6.837 1.00 86.62 102 TRP A C 1
ATOM 807 O O . TRP A 1 102 ? 11.251 3.816 -7.366 1.00 86.62 102 TRP A O 1
ATOM 817 N N . SER A 1 103 ? 11.223 5.815 -6.374 1.00 87.44 103 SER A N 1
ATOM 818 C CA . SER A 1 103 ? 12.684 5.999 -6.464 1.00 87.44 103 SER A CA 1
ATOM 819 C C . SER A 1 103 ? 13.487 5.043 -5.572 1.00 87.44 103 SER A C 1
ATOM 821 O O . SER A 1 103 ? 14.658 4.773 -5.829 1.00 87.44 103 SER A O 1
ATOM 823 N N . LEU A 1 104 ? 12.868 4.555 -4.494 1.00 86.88 104 LEU A N 1
ATOM 824 C CA . LEU A 1 104 ? 13.459 3.566 -3.594 1.00 86.88 104 LEU A CA 1
ATOM 825 C C . LEU A 1 104 ? 13.251 2.138 -4.098 1.00 86.88 104 LEU A C 1
ATOM 827 O O . LEU A 1 104 ? 13.967 1.238 -3.671 1.00 86.88 104 LEU A O 1
ATOM 831 N N . ALA A 1 105 ? 12.266 1.920 -4.971 1.00 85.75 105 ALA A N 1
ATOM 832 C CA . ALA A 1 105 ? 12.041 0.631 -5.594 1.00 85.75 105 ALA A CA 1
ATOM 833 C C . ALA A 1 105 ? 13.128 0.473 -6.660 1.00 85.75 105 ALA A C 1
ATOM 835 O O . ALA A 1 105 ? 13.133 1.198 -7.656 1.00 85.75 105 ALA A O 1
ATOM 836 N N . LYS A 1 106 ? 14.096 -0.407 -6.399 1.00 84.19 106 LYS A N 1
ATOM 837 C CA . LYS A 1 106 ? 15.268 -0.609 -7.251 1.00 84.19 106 LYS A CA 1
ATOM 838 C C . LYS A 1 106 ? 15.361 -2.049 -7.717 1.00 84.19 106 LYS A C 1
ATOM 840 O O . LYS A 1 106 ? 15.059 -2.965 -6.960 1.00 84.19 106 LYS A O 1
ATOM 845 N N . PHE A 1 107 ? 15.835 -2.220 -8.943 1.00 80.81 107 PHE A N 1
ATOM 846 C CA . PHE A 1 107 ? 16.176 -3.503 -9.533 1.00 80.81 107 PHE A CA 1
ATOM 847 C C . PHE A 1 107 ? 17.557 -3.382 -10.189 1.00 80.81 107 PHE A C 1
ATOM 849 O O . PHE A 1 107 ? 17.708 -2.818 -11.275 1.00 80.81 107 PHE A O 1
ATOM 856 N N . GLY A 1 108 ? 18.591 -3.838 -9.478 1.00 85.38 108 GLY A N 1
ATOM 857 C CA . GLY A 1 108 ? 19.983 -3.561 -9.842 1.00 85.38 108 GLY A CA 1
ATOM 858 C C . GLY A 1 108 ? 20.273 -2.055 -9.855 1.00 85.38 108 GLY A C 1
ATOM 859 O O . GLY A 1 108 ? 19.985 -1.351 -8.886 1.00 85.38 108 GLY A O 1
ATOM 860 N N . ASP A 1 109 ? 20.809 -1.562 -10.972 1.00 86.44 109 ASP A N 1
ATOM 861 C CA . ASP A 1 109 ? 21.112 -0.137 -11.185 1.00 86.44 109 ASP A CA 1
ATOM 862 C C . ASP A 1 109 ? 19.895 0.704 -11.605 1.00 86.44 109 ASP A C 1
ATOM 864 O O . ASP A 1 109 ? 20.009 1.920 -11.792 1.00 86.44 109 ASP A O 1
ATOM 868 N N . TRP A 1 110 ? 18.739 0.068 -11.790 1.00 84.19 110 TRP A N 1
ATOM 869 C CA . TRP A 1 110 ? 17.508 0.719 -12.220 1.00 84.19 110 TRP A CA 1
ATOM 870 C C . TRP A 1 110 ? 16.621 1.030 -11.024 1.00 84.19 110 TRP A C 1
ATOM 872 O O . TRP A 1 110 ? 16.580 0.282 -10.049 1.00 84.19 110 TRP A O 1
ATOM 882 N N . ASP A 1 111 ? 15.882 2.129 -11.114 1.00 87.81 111 ASP A N 1
ATOM 883 C CA . ASP A 1 111 ? 14.788 2.433 -10.200 1.00 87.81 111 ASP A CA 1
ATOM 884 C C . ASP A 1 111 ? 13.489 2.638 -10.987 1.00 87.81 111 ASP A C 1
ATOM 886 O O . ASP A 1 111 ? 13.502 2.829 -12.205 1.00 87.81 111 ASP A O 1
ATOM 890 N N . PHE A 1 112 ? 12.352 2.594 -10.293 1.00 82.62 112 PHE A N 1
ATOM 891 C CA . PHE A 1 112 ? 11.038 2.780 -10.917 1.00 82.62 112 PHE A CA 1
ATOM 892 C C . PHE A 1 112 ? 10.611 4.253 -10.994 1.00 82.62 112 PHE A C 1
ATOM 894 O O . PHE A 1 112 ? 9.438 4.566 -11.216 1.00 82.62 112 PHE A O 1
ATOM 901 N N . SER A 1 113 ? 11.531 5.202 -10.799 1.00 85.69 113 SER A N 1
ATOM 902 C CA . SER A 1 113 ? 11.207 6.614 -10.973 1.00 85.69 113 SER A CA 1
ATOM 903 C C . SER A 1 113 ? 10.990 6.943 -12.449 1.00 85.69 113 SER A C 1
ATOM 905 O O . SER A 1 113 ? 11.663 6.424 -13.343 1.00 85.69 113 SER A O 1
ATOM 907 N N . TYR A 1 114 ? 10.104 7.906 -12.710 1.00 83.38 114 TYR A N 1
ATOM 908 C CA . TYR A 1 114 ? 9.872 8.417 -14.063 1.00 83.38 114 TYR A CA 1
ATOM 909 C C . TYR A 1 114 ? 11.175 8.859 -14.748 1.00 83.38 114 TYR A C 1
ATOM 911 O O . TYR A 1 114 ? 11.356 8.642 -15.939 1.00 83.38 114 TYR A O 1
ATOM 919 N N . LYS A 1 115 ? 12.115 9.443 -13.993 1.00 87.00 115 LYS A N 1
ATOM 920 C CA . LYS A 1 115 ? 13.403 9.901 -14.527 1.00 87.00 115 LYS A CA 1
ATOM 921 C C . LYS A 1 115 ? 14.273 8.742 -15.022 1.00 87.00 115 LYS A C 1
ATOM 923 O O . LYS A 1 115 ? 14.978 8.919 -16.011 1.00 87.00 115 LYS A O 1
ATOM 928 N N . CYS A 1 116 ? 14.251 7.601 -14.336 1.00 85.44 116 CYS A N 1
ATOM 929 C CA . CYS A 1 116 ? 15.017 6.422 -14.728 1.00 85.44 116 CYS A CA 1
ATOM 930 C C . CYS A 1 116 ? 14.401 5.757 -15.966 1.00 85.44 116 CYS A C 1
ATOM 932 O O . CYS A 1 116 ? 15.095 5.559 -16.965 1.00 85.44 116 CYS A O 1
ATOM 934 N N . ILE A 1 117 ? 13.083 5.539 -15.946 1.00 81.69 117 ILE A N 1
ATOM 935 C CA . ILE A 1 117 ? 12.340 4.885 -17.036 1.00 81.69 117 ILE A CA 1
ATOM 936 C C . ILE A 1 117 ? 12.328 5.744 -18.311 1.00 81.69 117 ILE A C 1
ATOM 938 O O . ILE A 1 117 ? 12.488 5.226 -19.410 1.00 81.69 117 ILE A O 1
ATOM 942 N N . ALA A 1 118 ? 12.206 7.068 -18.186 1.00 83.88 118 ALA A N 1
ATOM 943 C CA . ALA A 1 118 ? 12.245 7.995 -19.320 1.00 83.88 118 ALA A CA 1
ATOM 944 C C . ALA A 1 118 ? 13.674 8.414 -19.722 1.00 83.88 118 ALA A C 1
ATOM 946 O O . ALA A 1 118 ? 13.851 9.373 -20.477 1.00 83.88 118 ALA A O 1
ATOM 947 N N . SER A 1 119 ? 14.711 7.761 -19.188 1.00 87.12 119 SER A N 1
ATOM 948 C CA . SER A 1 119 ? 16.095 8.111 -19.506 1.00 87.12 119 SER A CA 1
ATOM 949 C C . SER A 1 119 ? 16.495 7.637 -20.906 1.00 87.12 119 SER A C 1
ATOM 951 O O . SER A 1 119 ? 16.060 6.590 -21.380 1.00 87.12 119 SER A O 1
ATOM 953 N N . ASN A 1 120 ? 17.414 8.365 -21.550 1.00 89.56 120 ASN A N 1
ATOM 954 C CA . ASN A 1 120 ? 17.998 7.931 -22.827 1.00 89.56 120 ASN A CA 1
ATOM 955 C C . ASN A 1 120 ? 18.683 6.560 -22.715 1.00 89.56 120 ASN A C 1
ATOM 957 O O . ASN A 1 120 ? 18.719 5.832 -23.697 1.00 89.56 120 ASN A O 1
ATOM 961 N N . LYS A 1 121 ? 19.206 6.216 -21.527 1.00 88.75 121 LYS A N 1
ATOM 962 C CA . LYS A 1 121 ? 19.824 4.914 -21.246 1.00 88.75 121 LYS A CA 1
ATOM 963 C C . LYS A 1 121 ? 18.786 3.789 -21.277 1.00 88.75 121 LYS A C 1
ATOM 965 O O . LYS A 1 121 ? 19.042 2.749 -21.864 1.00 88.75 121 LYS A O 1
ATOM 970 N N . ALA A 1 122 ? 17.621 3.997 -20.656 1.00 85.44 122 ALA A N 1
ATOM 971 C CA . ALA A 1 122 ? 16.521 3.034 -20.727 1.00 85.44 122 ALA A CA 1
ATOM 972 C C . ALA A 1 122 ? 16.067 2.849 -22.181 1.00 85.44 122 ALA A C 1
ATOM 974 O O . ALA A 1 122 ? 15.938 1.727 -22.658 1.00 85.44 122 ALA A O 1
ATOM 975 N N . TYR A 1 123 ? 15.901 3.960 -22.903 1.00 85.19 123 TYR A N 1
ATOM 976 C CA . TYR A 1 123 ? 15.489 3.931 -24.302 1.00 85.19 123 TYR A CA 1
ATOM 977 C C . TYR A 1 123 ? 16.497 3.210 -25.209 1.00 85.19 123 TYR A C 1
ATOM 979 O O . TYR A 1 123 ? 16.086 2.407 -26.043 1.00 85.19 123 TYR A O 1
ATOM 987 N N . SER A 1 124 ? 17.802 3.468 -25.052 1.00 86.88 124 SER A N 1
ATOM 988 C CA . SER A 1 124 ? 18.829 2.825 -25.880 1.00 86.88 124 SER A CA 1
ATOM 989 C C . SER A 1 124 ? 18.853 1.316 -25.680 1.00 86.88 124 SER A C 1
ATOM 991 O O . SER A 1 124 ? 18.901 0.596 -26.665 1.00 86.88 124 SER A O 1
ATOM 993 N N . ILE A 1 125 ? 18.726 0.845 -24.437 1.00 86.25 125 ILE A N 1
ATOM 994 C CA . ILE A 1 125 ? 18.715 -0.591 -24.127 1.00 86.25 125 ILE A CA 1
ATOM 995 C C . ILE A 1 125 ? 17.489 -1.277 -24.723 1.00 86.25 125 ILE A C 1
ATOM 997 O O . ILE A 1 125 ? 17.622 -2.324 -25.340 1.00 86.25 125 ILE A O 1
ATOM 1001 N N . VAL A 1 126 ? 16.301 -0.676 -24.601 1.00 84.44 126 VAL A N 1
ATOM 1002 C CA . VAL A 1 126 ? 15.090 -1.233 -25.230 1.00 84.44 126 VAL A CA 1
ATOM 1003 C C . VAL A 1 126 ? 15.243 -1.287 -26.751 1.00 84.44 126 VAL A C 1
ATOM 1005 O O . VAL A 1 126 ? 14.837 -2.257 -27.383 1.00 84.44 126 VAL A O 1
ATOM 1008 N N . GLN A 1 127 ? 15.837 -0.254 -27.350 1.00 85.50 127 GLN A N 1
ATOM 1009 C CA . GLN A 1 127 ? 16.059 -0.218 -28.790 1.00 85.50 127 GLN A CA 1
ATOM 1010 C C . GLN A 1 127 ? 17.101 -1.251 -29.246 1.00 85.50 127 GLN A C 1
ATOM 1012 O O . GLN A 1 127 ? 16.908 -1.873 -30.286 1.00 85.50 127 GLN A O 1
ATOM 1017 N N . GLU A 1 128 ? 18.187 -1.428 -28.493 1.00 89.00 128 GLU A N 1
ATOM 1018 C CA . GLU A 1 128 ? 19.193 -2.473 -28.715 1.00 89.00 128 GLU A CA 1
ATOM 1019 C C . GLU A 1 128 ? 18.544 -3.859 -28.638 1.00 89.00 128 GLU A C 1
ATOM 1021 O O . GLU A 1 128 ? 18.633 -4.609 -29.606 1.00 89.00 128 GLU A O 1
ATOM 1026 N N . GLU A 1 129 ? 17.769 -4.138 -27.588 1.00 84.81 129 GLU A N 1
ATOM 1027 C CA . GLU A 1 129 ? 17.056 -5.410 -27.415 1.00 84.81 129 GLU A CA 1
ATOM 1028 C C . GLU A 1 129 ? 16.079 -5.689 -28.568 1.00 84.81 129 GLU A C 1
ATOM 1030 O O . GLU A 1 129 ? 16.020 -6.798 -29.088 1.00 84.81 129 GLU A O 1
ATOM 1035 N N . PHE A 1 130 ? 15.334 -4.680 -29.031 1.00 85.19 130 PHE A N 1
ATOM 1036 C CA . PHE A 1 130 ? 14.427 -4.840 -30.175 1.00 85.19 130 PHE A CA 1
ATOM 1037 C C . PHE A 1 130 ? 15.159 -5.114 -31.491 1.00 85.19 130 PHE A C 1
ATOM 1039 O O . PHE A 1 130 ? 14.609 -5.783 -32.367 1.00 85.19 130 PHE A O 1
ATOM 1046 N N . ASN A 1 131 ? 16.375 -4.592 -31.650 1.00 86.94 131 ASN A N 1
ATOM 1047 C CA . ASN A 1 131 ? 17.186 -4.848 -32.835 1.00 86.94 131 ASN A CA 1
ATOM 1048 C C . ASN A 1 131 ? 17.847 -6.231 -32.778 1.00 86.94 131 ASN A C 1
ATOM 1050 O O . ASN A 1 131 ? 17.939 -6.901 -33.806 1.00 86.94 131 ASN A O 1
ATOM 1054 N N . GLU A 1 132 ? 18.323 -6.641 -31.601 1.00 91.56 132 GLU A N 1
ATOM 1055 C CA . GLU A 1 132 ? 18.999 -7.923 -31.390 1.00 91.56 132 GLU A CA 1
ATOM 1056 C C . GLU A 1 132 ? 18.013 -9.095 -31.349 1.00 91.56 132 GLU A C 1
ATOM 1058 O O . GLU A 1 132 ? 18.329 -10.186 -31.825 1.00 91.56 132 GLU A O 1
ATOM 1063 N N . ASN A 1 133 ? 16.798 -8.860 -30.849 1.00 90.12 133 ASN A N 1
ATOM 1064 C CA . ASN A 1 133 ? 15.765 -9.870 -30.679 1.00 90.12 133 ASN A CA 1
ATOM 1065 C C . ASN A 1 133 ? 14.445 -9.458 -31.367 1.00 90.12 133 ASN A C 1
ATOM 1067 O O . ASN A 1 133 ? 13.464 -9.081 -30.713 1.00 90.12 133 ASN A O 1
ATOM 1071 N N . PRO A 1 134 ? 14.380 -9.539 -32.709 1.00 87.56 134 PRO A N 1
ATOM 1072 C CA . PRO A 1 134 ? 13.178 -9.173 -33.455 1.00 87.56 134 PRO A CA 1
ATOM 1073 C C . PRO A 1 134 ? 11.995 -10.107 -33.163 1.00 87.56 134 PRO A C 1
ATOM 1075 O O . PRO A 1 134 ? 10.848 -9.678 -33.274 1.00 87.56 134 PRO A O 1
ATOM 1078 N N . GLU A 1 135 ? 12.240 -11.361 -32.766 1.00 84.19 135 GLU A N 1
ATOM 1079 C CA . GLU A 1 135 ? 11.179 -12.291 -32.353 1.00 84.19 135 GLU A CA 1
ATOM 1080 C C . GLU A 1 135 ? 10.491 -11.818 -31.071 1.00 84.19 135 GLU A C 1
ATOM 1082 O O . GLU A 1 135 ? 9.261 -11.814 -30.997 1.00 84.19 135 GLU A O 1
ATOM 1087 N N . PHE A 1 136 ? 11.261 -11.331 -30.093 1.00 78.81 136 PHE A N 1
ATOM 1088 C CA . PHE A 1 136 ? 10.708 -10.696 -28.900 1.00 78.81 136 PHE A CA 1
ATOM 1089 C C . PHE A 1 136 ? 9.880 -9.456 -29.259 1.00 78.81 136 PHE A C 1
ATOM 1091 O O . PHE A 1 136 ? 8.739 -9.329 -28.811 1.00 78.81 136 PHE A O 1
ATOM 1098 N N . ALA A 1 137 ? 10.387 -8.581 -30.132 1.00 80.38 137 ALA A N 1
ATOM 1099 C CA . ALA A 1 137 ? 9.634 -7.409 -30.580 1.00 80.38 137 ALA A CA 1
ATOM 1100 C C . ALA A 1 137 ? 8.315 -7.790 -31.287 1.00 80.38 137 ALA A C 1
ATOM 1102 O O . ALA A 1 137 ? 7.273 -7.187 -31.026 1.00 80.38 137 ALA A O 1
ATOM 1103 N N . LEU A 1 138 ? 8.333 -8.829 -32.130 1.00 82.06 138 LEU A N 1
ATOM 1104 C CA . LEU A 1 138 ? 7.131 -9.365 -32.776 1.00 82.06 138 LEU A CA 1
ATOM 1105 C C . LEU A 1 138 ? 6.149 -9.961 -31.763 1.00 82.06 138 LEU A C 1
ATOM 1107 O O . LEU A 1 138 ? 4.944 -9.754 -31.906 1.00 82.06 138 LEU A O 1
ATOM 1111 N N . SER A 1 139 ? 6.646 -10.637 -30.723 1.00 79.88 139 SER A N 1
ATOM 1112 C CA . SER A 1 139 ? 5.806 -11.206 -29.662 1.00 79.88 139 SER A CA 1
ATOM 1113 C C . SER A 1 139 ? 4.990 -10.130 -28.937 1.00 79.88 139 SER A C 1
ATOM 1115 O O . SER A 1 139 ? 3.806 -10.331 -28.672 1.00 79.88 139 SER A O 1
ATOM 1117 N N . LEU A 1 140 ? 5.577 -8.945 -28.722 1.00 72.31 140 LEU A N 1
ATOM 1118 C CA . LEU A 1 140 ? 4.891 -7.797 -28.125 1.00 72.31 140 LEU A CA 1
ATOM 1119 C C . LEU A 1 140 ? 3.805 -7.221 -29.045 1.00 72.31 140 LEU A C 1
ATOM 1121 O O . LEU A 1 140 ? 2.798 -6.712 -28.563 1.00 72.31 140 LEU A O 1
ATOM 1125 N N . CYS A 1 141 ? 3.985 -7.295 -30.368 1.00 73.50 141 CYS A N 1
ATOM 1126 C CA . CYS A 1 141 ? 2.989 -6.824 -31.334 1.00 73.50 141 CYS A CA 1
ATOM 1127 C C . CYS A 1 141 ? 1.837 -7.817 -31.561 1.00 73.50 141 CYS A C 1
ATOM 1129 O O . CYS A 1 141 ? 0.772 -7.409 -32.019 1.00 73.50 141 CYS A O 1
ATOM 1131 N N . GLN A 1 142 ? 2.050 -9.107 -31.289 1.00 70.19 142 GLN A N 1
ATOM 1132 C CA . GLN A 1 142 ? 1.082 -10.178 -31.556 1.00 70.19 142 GLN A CA 1
ATOM 1133 C C . GLN A 1 142 ? 0.142 -10.467 -30.381 1.00 70.19 142 GLN A C 1
ATOM 1135 O O . GLN A 1 142 ? -0.880 -11.124 -30.570 1.00 70.19 142 GLN A O 1
ATOM 1140 N N . GLN A 1 143 ? 0.440 -9.956 -29.186 1.00 59.69 143 GLN A N 1
ATOM 1141 C CA . GLN A 1 143 ? -0.438 -10.067 -28.023 1.00 59.69 143 GLN A CA 1
ATOM 1142 C C . GLN A 1 143 ? -1.602 -9.071 -28.113 1.00 59.69 143 GLN A C 1
ATOM 1144 O O . GLN A 1 143 ? -1.649 -8.055 -27.424 1.00 59.69 143 GLN A O 1
ATOM 1149 N N . VAL A 1 144 ? -2.570 -9.379 -28.975 1.00 54.81 144 VAL A N 1
ATOM 1150 C CA . VAL A 1 144 ? -3.947 -8.903 -28.814 1.00 54.81 144 VAL A CA 1
ATOM 1151 C C . VAL A 1 144 ? -4.635 -9.911 -27.890 1.00 54.81 144 VAL A C 1
ATOM 1153 O O . VAL A 1 144 ? -4.639 -11.095 -28.229 1.00 54.81 144 VAL A O 1
ATOM 1156 N N . PRO A 1 145 ? -5.164 -9.507 -26.724 1.00 54.91 145 PRO A N 1
ATOM 1157 C CA . PRO A 1 145 ? -5.865 -10.433 -25.846 1.00 54.91 145 PRO A CA 1
ATOM 1158 C C . PRO A 1 145 ? -7.059 -11.053 -26.577 1.00 54.91 145 PRO A C 1
ATOM 1160 O O . PRO A 1 145 ? -7.911 -10.337 -27.102 1.00 54.91 145 PRO A O 1
ATOM 1163 N N . ASP A 1 146 ? -7.112 -12.382 -26.618 1.00 52.12 146 ASP A N 1
ATOM 1164 C CA . ASP A 1 146 ? -8.364 -13.096 -26.832 1.00 52.12 146 ASP A CA 1
ATOM 1165 C C . ASP A 1 146 ? -9.088 -13.084 -25.479 1.00 52.12 146 ASP A C 1
ATOM 1167 O O . ASP A 1 146 ? -8.720 -13.817 -24.560 1.00 52.12 146 ASP A O 1
ATOM 1171 N N . ASP A 1 147 ? -10.065 -12.186 -25.325 1.00 55.19 147 ASP A N 1
ATOM 1172 C CA . ASP A 1 147 ? -10.821 -11.944 -24.081 1.00 55.19 147 ASP A CA 1
ATOM 1173 C C . ASP A 1 147 ? -11.627 -13.174 -23.590 1.00 55.19 147 ASP A C 1
ATOM 1175 O O . ASP A 1 147 ? -12.382 -13.087 -22.623 1.00 55.19 147 ASP A O 1
ATOM 1179 N N . SER A 1 148 ? -11.504 -14.333 -24.244 1.00 51.47 148 SER A N 1
ATOM 1180 C CA . SER A 1 148 ? -12.349 -15.508 -24.023 1.00 51.47 148 SER A CA 1
ATOM 1181 C C . SER A 1 148 ? -11.808 -16.557 -23.039 1.00 51.47 148 SER A C 1
ATOM 1183 O O . SER A 1 148 ? -12.513 -17.529 -22.770 1.00 51.47 148 SER A O 1
ATOM 1185 N N . ALA A 1 149 ? -10.605 -16.397 -22.469 1.00 51.91 149 ALA A N 1
ATOM 1186 C CA . ALA A 1 149 ? -9.963 -17.479 -21.710 1.00 51.91 149 ALA A CA 1
ATOM 1187 C C . ALA A 1 149 ? -9.250 -17.044 -20.415 1.00 51.91 149 ALA A C 1
ATOM 1189 O O . ALA A 1 149 ? -8.035 -17.193 -20.307 1.00 51.91 149 ALA A O 1
ATOM 1190 N N . VAL A 1 150 ? -9.978 -16.561 -19.400 1.00 48.94 150 VAL A N 1
ATOM 1191 C CA . VAL A 1 150 ? -9.448 -16.523 -18.019 1.00 48.94 150 VAL A CA 1
ATOM 1192 C C . VAL A 1 150 ? -10.558 -16.798 -16.994 1.00 48.94 150 VAL A C 1
ATOM 1194 O O . VAL A 1 150 ? -11.025 -15.893 -16.310 1.00 48.94 150 VAL A O 1
ATOM 1197 N N . GLU A 1 151 ? -10.958 -18.060 -16.852 1.00 51.03 151 GLU A N 1
ATOM 1198 C CA . GLU A 1 151 ? -11.566 -18.554 -15.611 1.00 51.03 151 GLU A CA 1
ATOM 1199 C C . GLU A 1 151 ? -10.790 -19.789 -15.123 1.00 51.03 151 GLU A C 1
ATOM 1201 O O . GLU A 1 151 ? -10.376 -20.638 -15.911 1.00 51.03 151 GLU A O 1
ATOM 1206 N N . ASP A 1 152 ? -10.601 -19.839 -13.803 1.00 50.41 152 ASP A N 1
ATOM 1207 C CA . ASP A 1 152 ? -10.268 -21.006 -12.978 1.00 50.41 152 ASP A CA 1
ATOM 1208 C C . ASP A 1 152 ? -8.831 -21.559 -12.955 1.00 50.41 152 ASP A C 1
ATOM 1210 O O . ASP A 1 152 ? -8.506 -22.550 -13.605 1.00 50.41 152 ASP A O 1
ATOM 1214 N N . ASN A 1 153 ? -7.998 -21.010 -12.050 1.00 48.69 153 ASN A N 1
ATOM 1215 C CA . ASN A 1 153 ? -7.121 -21.823 -11.177 1.00 48.69 153 ASN A CA 1
ATOM 1216 C C . ASN A 1 153 ? -6.446 -21.007 -10.046 1.00 48.69 153 ASN A C 1
ATOM 1218 O O . ASN A 1 153 ? -5.227 -20.877 -9.986 1.00 48.69 153 ASN A O 1
ATOM 1222 N N . ALA A 1 154 ? -7.229 -20.452 -9.114 1.00 49.88 154 ALA A N 1
ATOM 1223 C CA . ALA A 1 154 ? -6.709 -19.617 -8.014 1.00 49.88 154 ALA A CA 1
ATOM 1224 C C . ALA A 1 154 ? -6.475 -20.351 -6.670 1.00 49.88 154 ALA A C 1
ATOM 1226 O O . ALA A 1 154 ? -6.159 -19.711 -5.673 1.00 49.88 154 ALA A O 1
ATOM 1227 N N . ASN A 1 155 ? -6.632 -21.678 -6.594 1.00 46.50 155 ASN A N 1
ATOM 1228 C CA . ASN A 1 155 ? -6.854 -22.348 -5.301 1.00 46.50 155 ASN A CA 1
ATOM 1229 C C . ASN A 1 155 ? -5.635 -22.997 -4.617 1.00 46.50 155 ASN A C 1
ATOM 1231 O O . ASN A 1 155 ? -5.846 -23.751 -3.671 1.00 46.50 155 ASN A O 1
ATOM 1235 N N . ASN A 1 156 ? -4.381 -22.769 -5.034 1.00 45.41 156 ASN A N 1
ATOM 1236 C CA . ASN A 1 156 ? -3.262 -23.477 -4.379 1.00 45.41 156 ASN A CA 1
ATOM 1237 C C . ASN A 1 156 ? -1.881 -22.797 -4.432 1.00 45.41 156 ASN A C 1
ATOM 1239 O O . ASN A 1 156 ? -0.865 -23.481 -4.541 1.00 45.41 156 ASN A O 1
ATOM 1243 N N . ILE A 1 157 ? -1.824 -21.464 -4.376 1.00 47.28 157 ILE A N 1
ATOM 1244 C CA . ILE A 1 157 ? -0.546 -20.738 -4.324 1.00 47.28 157 ILE A CA 1
ATOM 1245 C C . ILE A 1 157 ? -0.331 -20.225 -2.899 1.00 47.28 157 ILE A C 1
ATOM 1247 O O . ILE A 1 157 ? -1.109 -19.411 -2.405 1.00 47.28 157 ILE A O 1
ATOM 1251 N N . ASP A 1 158 ? 0.712 -20.738 -2.249 1.00 42.31 158 ASP A N 1
ATOM 1252 C CA . ASP A 1 158 ? 1.231 -20.228 -0.981 1.00 42.31 158 ASP A CA 1
ATOM 1253 C C . ASP A 1 158 ? 2.129 -19.021 -1.288 1.00 42.31 158 ASP A C 1
ATOM 1255 O O . ASP A 1 158 ? 3.067 -19.130 -2.082 1.00 42.31 158 ASP A O 1
ATOM 1259 N N . TYR A 1 159 ? 1.788 -17.852 -0.747 1.00 49.88 159 TYR A N 1
ATOM 1260 C CA . TYR A 1 159 ? 2.490 -16.599 -1.029 1.00 49.88 159 TYR A CA 1
ATOM 1261 C C . TYR A 1 159 ? 3.484 -16.310 0.096 1.00 49.88 159 TYR A C 1
ATOM 1263 O O . TYR A 1 159 ? 3.076 -15.951 1.201 1.00 49.88 159 TYR A O 1
ATOM 1271 N N . ASP A 1 160 ? 4.777 -16.430 -0.199 1.00 40.88 160 ASP A N 1
ATOM 1272 C CA . ASP A 1 160 ? 5.851 -15.996 0.698 1.00 40.88 160 ASP A CA 1
ATOM 1273 C C . ASP A 1 160 ? 5.859 -14.449 0.764 1.00 40.88 160 ASP A C 1
ATOM 1275 O O . ASP A 1 160 ? 5.978 -13.764 -0.255 1.00 40.88 160 ASP A O 1
ATOM 1279 N N . ASP A 1 161 ? 5.629 -13.872 1.951 1.00 49.16 161 ASP A N 1
ATOM 1280 C CA . ASP A 1 161 ? 5.548 -12.413 2.164 1.00 49.16 161 ASP A CA 1
ATOM 1281 C C . ASP A 1 161 ? 6.964 -11.843 2.368 1.00 49.16 161 ASP A C 1
ATOM 1283 O O . ASP A 1 161 ? 7.416 -11.627 3.493 1.00 49.16 161 ASP A O 1
ATOM 1287 N N . ASP A 1 162 ? 7.670 -11.566 1.267 1.00 45.69 162 ASP A N 1
ATOM 1288 C CA . ASP A 1 162 ? 9.064 -11.073 1.229 1.00 45.69 162 ASP A CA 1
ATOM 1289 C C . ASP A 1 162 ? 9.266 -9.624 1.750 1.00 45.69 162 ASP A C 1
ATOM 1291 O O . ASP A 1 162 ? 10.301 -8.982 1.536 1.00 45.69 162 ASP A O 1
ATOM 1295 N N . ALA A 1 163 ? 8.291 -9.048 2.455 1.00 48.72 163 ALA A N 1
ATOM 1296 C CA . ALA A 1 163 ? 8.305 -7.648 2.872 1.00 48.72 163 ALA A CA 1
ATOM 1297 C C . ALA A 1 163 ? 9.094 -7.413 4.179 1.00 48.72 163 ALA A C 1
ATOM 1299 O O . ALA A 1 163 ? 8.514 -7.098 5.219 1.00 48.72 163 ALA A O 1
ATOM 1300 N N . SER A 1 164 ? 10.430 -7.492 4.134 1.00 49.16 164 SER A N 1
ATOM 1301 C CA . SER A 1 164 ? 11.302 -7.115 5.265 1.00 49.16 164 SER A CA 1
ATOM 1302 C C . SER A 1 164 ? 12.250 -5.948 4.937 1.00 49.16 164 SER A C 1
ATOM 1304 O O . SER A 1 164 ? 13.455 -6.099 4.766 1.00 49.16 164 SER A O 1
ATOM 1306 N N . LEU A 1 165 ? 11.696 -4.732 4.894 1.00 54.88 165 LEU A N 1
ATOM 1307 C CA . LEU A 1 165 ? 12.455 -3.480 5.053 1.00 54.88 165 LEU A CA 1
ATOM 1308 C C . LEU A 1 165 ? 12.380 -3.016 6.518 1.00 54.88 165 LEU A C 1
ATOM 1310 O O . LEU A 1 165 ? 11.373 -3.241 7.192 1.00 54.88 165 LEU A O 1
ATOM 1314 N N . GLU A 1 166 ? 13.424 -2.349 7.027 1.00 58.12 166 GLU A N 1
ATOM 1315 C CA . GLU A 1 166 ? 13.417 -1.832 8.402 1.00 58.12 166 GLU A CA 1
ATOM 1316 C C . GLU A 1 166 ? 12.259 -0.838 8.622 1.00 58.12 166 GLU A C 1
ATOM 1318 O O . GLU A 1 166 ? 12.170 0.212 7.978 1.00 58.12 166 GLU A O 1
ATOM 1323 N N . LEU A 1 167 ? 11.397 -1.143 9.601 1.00 60.75 167 LEU A N 1
ATOM 1324 C CA . LEU A 1 167 ? 10.247 -0.327 10.026 1.00 60.75 167 LEU A CA 1
ATOM 1325 C C . LEU A 1 167 ? 10.603 1.140 10.325 1.00 60.75 167 LEU A C 1
ATOM 1327 O O . LEU A 1 167 ? 9.741 2.017 10.241 1.00 60.75 167 LEU A O 1
ATOM 1331 N N . THR A 1 168 ? 11.867 1.412 10.654 1.00 66.75 168 THR A N 1
ATOM 1332 C CA . THR A 1 168 ? 12.412 2.743 10.945 1.00 66.75 168 THR A CA 1
ATOM 1333 C C . THR A 1 168 ? 12.253 3.699 9.761 1.00 66.75 168 THR A C 1
ATOM 1335 O O . THR A 1 168 ? 11.833 4.839 9.950 1.00 66.75 168 THR A O 1
ATOM 1338 N N . ILE A 1 169 ? 12.478 3.231 8.528 1.00 66.38 169 ILE A N 1
ATOM 1339 C CA . ILE A 1 169 ? 12.377 4.051 7.309 1.00 66.38 169 ILE A CA 1
ATOM 1340 C C . ILE A 1 169 ? 10.918 4.433 7.029 1.00 66.38 169 ILE A C 1
ATOM 1342 O O . ILE A 1 169 ? 10.629 5.573 6.657 1.00 66.38 169 ILE A O 1
ATOM 1346 N N . ILE A 1 170 ? 9.987 3.497 7.238 1.00 63.34 170 ILE A N 1
ATOM 1347 C CA . ILE A 1 170 ? 8.547 3.714 7.032 1.00 63.34 170 ILE A CA 1
ATOM 1348 C C . ILE A 1 170 ? 8.012 4.710 8.064 1.00 63.34 170 ILE A C 1
ATOM 1350 O O . ILE A 1 170 ? 7.299 5.650 7.707 1.00 63.34 170 ILE A O 1
ATOM 1354 N N . HIS A 1 171 ? 8.398 4.542 9.330 1.00 69.06 171 HIS A N 1
ATOM 1355 C CA . HIS A 1 171 ? 7.973 5.419 10.417 1.00 69.06 171 HIS A CA 1
ATOM 1356 C C . HIS A 1 171 ? 8.421 6.869 10.181 1.00 69.06 171 HIS A C 1
ATOM 1358 O O . HIS A 1 171 ? 7.623 7.796 10.314 1.00 69.06 171 HIS A O 1
ATOM 1364 N N . ASP A 1 172 ?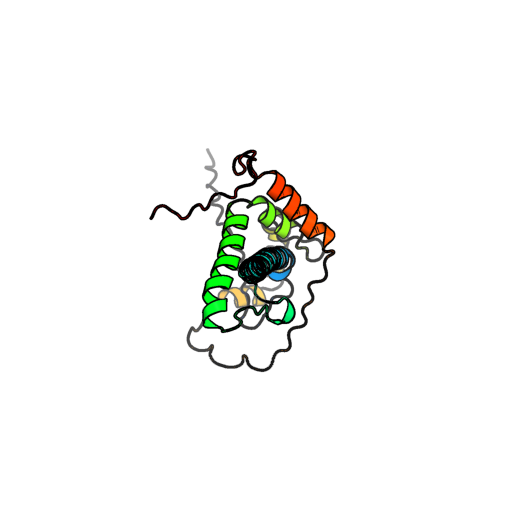 9.659 7.063 9.722 1.00 72.25 172 ASP A N 1
ATOM 1365 C CA . ASP A 1 172 ? 10.211 8.374 9.377 1.00 72.25 172 ASP A CA 1
ATOM 1366 C C . ASP A 1 172 ? 9.461 9.068 8.229 1.00 72.25 172 ASP A C 1
ATOM 1368 O O . ASP A 1 172 ? 9.264 10.287 8.251 1.00 72.25 172 ASP A O 1
ATOM 1372 N N . LEU A 1 173 ? 9.044 8.308 7.210 1.00 66.56 173 LEU A N 1
ATOM 1373 C CA . LEU A 1 173 ? 8.268 8.825 6.079 1.00 66.56 173 LEU A CA 1
ATOM 1374 C C . LEU A 1 173 ? 6.878 9.290 6.516 1.00 66.56 173 LEU A C 1
ATOM 1376 O O . LEU A 1 173 ? 6.429 10.359 6.101 1.00 66.56 173 LEU A O 1
ATOM 1380 N N . VAL A 1 174 ? 6.215 8.512 7.374 1.00 69.44 174 VAL A N 1
ATOM 1381 C CA . VAL A 1 174 ? 4.883 8.841 7.893 1.00 69.44 174 VAL A CA 1
ATOM 1382 C C . VAL A 1 174 ? 4.951 10.042 8.836 1.00 69.44 174 VAL A C 1
ATOM 1384 O O . VAL A 1 174 ? 4.170 10.979 8.666 1.00 69.44 174 VAL A O 1
ATOM 1387 N N . HIS A 1 175 ? 5.920 10.082 9.758 1.00 71.50 175 HIS A N 1
ATOM 1388 C CA . HIS A 1 175 ? 6.071 11.192 10.704 1.00 71.50 175 HIS A CA 1
ATOM 1389 C C . HIS A 1 175 ? 6.394 12.524 10.017 1.00 71.50 175 HIS A C 1
ATOM 1391 O O . HIS A 1 175 ? 5.777 13.538 10.338 1.00 71.50 175 HIS A O 1
ATOM 1397 N N . LYS A 1 176 ? 7.308 12.535 9.034 1.00 67.88 176 LYS A N 1
ATOM 1398 C CA . LYS A 1 176 ? 7.657 13.757 8.278 1.00 67.88 176 LYS A CA 1
ATOM 1399 C C . LYS A 1 176 ? 6.498 14.272 7.420 1.00 67.88 176 LYS A C 1
ATOM 1401 O O . LYS A 1 176 ? 6.411 15.468 7.151 1.00 67.88 176 LYS A O 1
ATOM 1406 N N . SER A 1 177 ? 5.605 13.390 6.977 1.00 58.06 177 SER A N 1
ATOM 1407 C CA . SER A 1 177 ? 4.368 13.785 6.297 1.00 58.06 177 SER A CA 1
ATOM 1408 C C . SER A 1 177 ? 3.313 14.306 7.273 1.00 58.06 177 SER A C 1
ATOM 1410 O O . SER A 1 177 ? 2.607 15.257 6.948 1.00 58.06 177 SER A O 1
ATOM 1412 N N . GLN A 1 178 ? 3.214 13.728 8.474 1.00 54.06 178 GLN A N 1
ATOM 1413 C CA . GLN A 1 178 ? 2.263 14.171 9.495 1.00 54.06 178 GLN A CA 1
ATOM 1414 C C . GLN A 1 178 ? 2.631 15.530 10.103 1.00 54.06 178 GLN A C 1
ATOM 1416 O O . GLN A 1 178 ? 1.738 16.333 10.343 1.00 54.06 178 GLN A O 1
ATOM 1421 N N . SER A 1 179 ? 3.922 15.843 10.250 1.00 51.06 179 SER A N 1
ATOM 1422 C CA . SER A 1 179 ? 4.391 17.161 10.709 1.00 51.06 179 SER A CA 1
ATOM 1423 C C . SER A 1 179 ? 4.149 18.304 9.709 1.00 51.06 179 SER A C 1
ATOM 1425 O O . SER A 1 179 ? 4.489 19.444 9.997 1.00 51.06 179 SER A O 1
ATOM 1427 N N . ASN A 1 180 ? 3.620 18.004 8.516 1.00 43.91 180 ASN A N 1
ATOM 1428 C CA . ASN A 1 180 ? 3.214 18.989 7.508 1.00 43.91 180 ASN A CA 1
ATOM 1429 C C . ASN A 1 180 ? 1.684 19.134 7.401 1.00 43.91 180 ASN A C 1
ATOM 1431 O O . ASN A 1 180 ? 1.196 19.849 6.523 1.00 43.91 180 ASN A O 1
ATOM 1435 N N . LEU A 1 181 ? 0.913 18.461 8.263 1.00 40.78 181 LEU A N 1
ATOM 1436 C CA . LEU A 1 181 ? -0.500 18.782 8.441 1.00 40.78 181 LEU A CA 1
ATOM 1437 C C . LEU A 1 181 ? -0.588 20.107 9.216 1.00 40.78 181 LEU A C 1
ATOM 1439 O O . LEU A 1 181 ? 0.096 20.250 10.224 1.00 40.78 181 LEU A O 1
ATOM 1443 N N . PRO A 1 182 ? -1.390 21.085 8.764 1.00 39.03 182 PRO A N 1
ATOM 1444 C CA . PRO A 1 182 ? -1.544 22.340 9.489 1.00 39.03 182 PRO A CA 1
ATOM 1445 C C . PRO A 1 182 ? -2.082 22.076 10.903 1.00 39.03 182 PRO A C 1
ATOM 1447 O O . PRO A 1 182 ? -3.090 21.385 11.049 1.00 39.03 182 PRO A O 1
ATOM 1450 N N . ASP A 1 183 ? -1.451 22.684 11.913 1.00 45.69 183 ASP A N 1
ATOM 1451 C CA . ASP A 1 183 ? -1.756 22.571 13.356 1.00 45.69 183 ASP A CA 1
ATOM 1452 C C . ASP A 1 183 ? -3.183 23.014 13.762 1.00 45.69 183 ASP A C 1
ATOM 1454 O O . ASP A 1 183 ? -3.541 23.022 14.935 1.00 45.69 183 ASP A O 1
ATOM 1458 N N . ASN A 1 184 ? -4.046 23.371 12.810 1.00 42.25 184 ASN A N 1
ATOM 1459 C CA . ASN A 1 184 ? -5.351 23.984 13.062 1.00 42.25 184 ASN A CA 1
ATOM 1460 C C . ASN A 1 184 ? -6.507 22.981 13.256 1.00 42.25 184 ASN A C 1
ATOM 1462 O O . ASN A 1 184 ? -7.633 23.266 12.855 1.00 42.25 184 ASN A O 1
ATOM 1466 N N . ILE A 1 185 ? -6.271 21.820 13.880 1.00 44.91 185 ILE A N 1
ATOM 1467 C CA . ILE A 1 185 ? -7.362 20.911 14.304 1.00 44.91 185 ILE A CA 1
ATOM 1468 C C . ILE A 1 185 ? -7.177 20.437 15.753 1.00 44.91 185 ILE A C 1
ATOM 1470 O O . ILE A 1 185 ? -7.429 19.283 16.091 1.00 44.91 185 ILE A O 1
ATOM 1474 N N . THR A 1 186 ? -6.744 21.329 16.638 1.00 39.69 186 THR A N 1
ATOM 1475 C CA . THR A 1 186 ? -6.848 21.131 18.089 1.00 39.69 186 THR A CA 1
ATOM 1476 C C . THR A 1 186 ? -7.190 22.459 18.758 1.00 39.69 186 THR A C 1
ATOM 1478 O O . THR A 1 186 ? -6.444 23.433 18.668 1.00 39.69 186 THR A O 1
ATOM 1481 N N . HIS A 1 187 ? -8.330 22.519 19.455 1.00 43.50 187 HIS A N 1
ATOM 1482 C CA . HIS A 1 187 ? -8.526 23.551 20.472 1.00 43.50 187 HIS A CA 1
ATOM 1483 C C . HIS A 1 187 ? -7.670 23.217 21.707 1.00 43.50 187 HIS A C 1
ATOM 1485 O O . HIS A 1 187 ? -7.354 22.057 21.981 1.00 43.50 187 HIS A O 1
ATOM 1491 N N . LYS A 1 188 ? -7.305 24.253 22.476 1.00 46.75 188 LYS A N 1
ATOM 1492 C CA . LYS A 1 188 ? -6.498 24.185 23.716 1.00 46.75 188 LYS A CA 1
ATOM 1493 C C . LYS A 1 188 ? -7.118 23.346 24.854 1.00 46.75 188 LYS A C 1
ATOM 1495 O O . LYS A 1 188 ? -6.539 23.285 25.933 1.00 46.75 188 LYS A O 1
ATOM 1500 N N . ASP A 1 189 ? -8.271 22.728 24.634 1.00 45.47 189 ASP A N 1
ATOM 1501 C CA . ASP A 1 189 ? -9.049 21.967 25.614 1.00 45.47 189 ASP A CA 1
ATOM 1502 C C . ASP A 1 189 ? -9.054 20.445 25.367 1.00 45.47 189 ASP A C 1
ATOM 1504 O O . ASP A 1 189 ? -9.633 19.702 26.156 1.00 45.47 189 ASP A O 1
ATOM 1508 N N . GLY A 1 190 ? -8.367 19.953 24.328 1.00 38.66 190 GLY A N 1
ATOM 1509 C CA . GLY A 1 190 ? -8.197 18.513 24.094 1.00 38.66 190 GLY A CA 1
ATOM 1510 C C . GLY A 1 190 ? -9.441 17.794 23.559 1.00 38.66 190 GLY A C 1
ATOM 1511 O O . GLY A 1 190 ? -9.468 16.563 23.547 1.00 38.66 190 GLY A O 1
ATOM 1512 N N . SER A 1 191 ? -10.456 18.528 23.094 1.00 41.19 191 SER A N 1
ATOM 1513 C CA . SER A 1 191 ? -11.608 17.940 22.408 1.00 41.19 191 SER A CA 1
ATOM 1514 C C . SER A 1 191 ? -11.329 17.740 20.908 1.00 41.19 191 SER A C 1
ATOM 1516 O O . SER A 1 191 ? -10.760 18.601 20.236 1.00 41.19 191 SER A O 1
ATOM 1518 N N . PHE A 1 192 ? -11.688 16.565 20.379 1.00 38.31 192 PHE A N 1
ATOM 1519 C CA . PHE A 1 192 ? -11.551 16.222 18.960 1.00 38.31 192 PHE A CA 1
ATOM 1520 C C . PHE A 1 192 ? -12.822 16.662 18.222 1.00 38.31 192 PHE A C 1
ATOM 1522 O O . PHE A 1 192 ? -13.920 16.280 18.627 1.00 38.31 192 PHE A O 1
ATOM 1529 N N . ILE A 1 193 ? -12.697 17.448 17.148 1.00 40.84 193 ILE A N 1
ATOM 1530 C CA . ILE A 1 193 ? -13.850 17.840 16.324 1.00 40.84 193 ILE A CA 1
ATOM 1531 C C . ILE A 1 193 ? -14.409 16.585 15.637 1.00 40.84 193 ILE A C 1
ATOM 1533 O O . ILE A 1 193 ? -13.748 15.974 14.794 1.00 40.84 193 ILE A O 1
ATOM 1537 N N . SER A 1 194 ? -15.642 16.217 15.987 1.00 42.44 194 SER A N 1
ATOM 1538 C CA . SER A 1 194 ? -16.519 15.414 15.135 1.00 42.44 194 SER A CA 1
ATOM 1539 C C . SER A 1 194 ? -16.826 16.248 13.890 1.00 42.44 194 SER A C 1
ATOM 1541 O O . SER A 1 194 ? -17.603 17.194 13.945 1.00 42.44 194 SER A O 1
ATOM 1543 N N . ILE A 1 195 ? -16.185 15.947 12.758 1.00 44.22 195 ILE A N 1
ATOM 1544 C CA . ILE A 1 195 ? -16.489 16.589 11.463 1.00 44.22 195 ILE A CA 1
ATOM 1545 C C . ILE A 1 195 ? -17.761 15.957 10.844 1.00 44.22 195 ILE A C 1
ATOM 1547 O O . ILE A 1 195 ? -17.880 15.868 9.628 1.00 44.22 195 ILE A O 1
ATOM 1551 N N . PHE A 1 196 ? -18.692 15.441 11.655 1.00 45.94 196 PHE A N 1
ATOM 1552 C CA . PHE A 1 196 ? -19.823 14.644 11.164 1.00 45.94 196 PHE A CA 1
ATOM 1553 C C . PHE A 1 196 ? -21.189 14.989 11.774 1.00 45.94 196 PHE A C 1
ATOM 1555 O O . PHE A 1 196 ? -22.129 14.243 11.533 1.00 45.94 196 PHE A O 1
ATOM 1562 N N . ASP A 1 197 ? -21.339 16.108 12.487 1.00 36.78 197 ASP A N 1
ATOM 1563 C CA . ASP A 1 197 ? -22.633 16.470 13.098 1.00 36.78 197 ASP A CA 1
ATOM 1564 C C . ASP A 1 197 ? -23.495 17.471 12.303 1.00 36.78 197 ASP A C 1
ATOM 1566 O O . ASP A 1 197 ? -24.493 17.937 12.832 1.00 36.78 197 ASP A O 1
ATOM 1570 N N . ASP A 1 198 ? -23.201 17.746 11.027 1.00 39.97 198 ASP A N 1
ATOM 1571 C CA . ASP A 1 198 ? -24.129 18.480 10.147 1.00 39.97 198 ASP A CA 1
ATOM 1572 C C . ASP A 1 198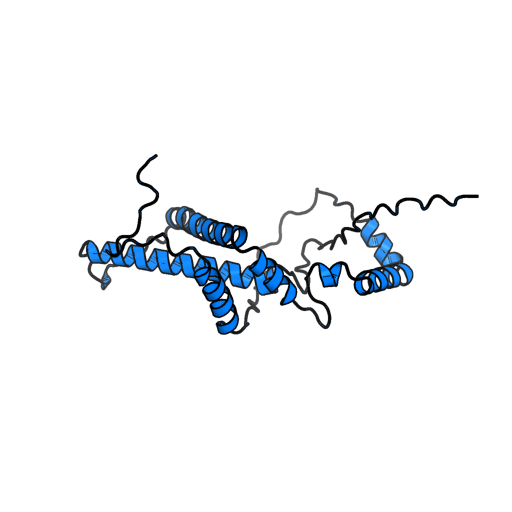 ? -24.203 17.838 8.748 1.00 39.97 198 ASP A C 1
ATOM 1574 O O . ASP A 1 198 ? -23.480 18.220 7.821 1.00 39.97 198 ASP A O 1
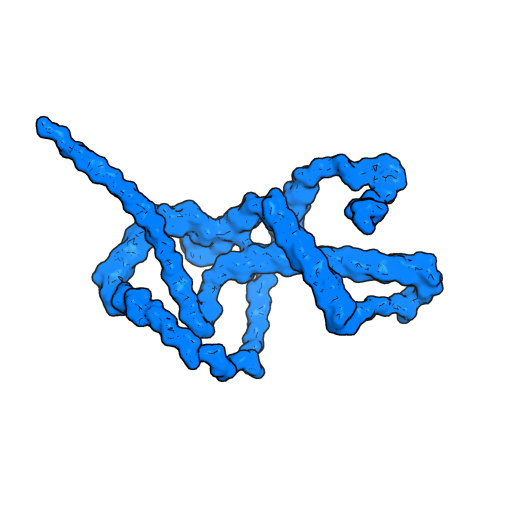ATOM 1578 N N . ALA A 1 199 ? -25.087 16.844 8.614 1.00 38.84 199 ALA A N 1
ATOM 1579 C CA . ALA A 1 199 ? -25.728 16.418 7.365 1.00 38.84 199 ALA A CA 1
ATOM 1580 C C . ALA A 1 199 ? -27.074 15.741 7.664 1.00 38.84 199 ALA A C 1
ATOM 1582 O O . ALA A 1 199 ? -27.096 14.833 8.527 1.00 38.84 199 ALA A O 1
#

Secondary structure (DSSP, 8-state):
--------------------TT---S--HIIIIIHHHHHHHHHHHHHHHHHHHHHHHHHTT--GGG------HHHHHHHHHHHHHHHHHHHHH-HHHHHHHHHH-EETTEESSHHHHTSHHHHHHHHHHHHH-HHHHHHHHH----TT------S-----------HHHHHHHHHHHHTTS-S-S--TT-----TTS--